Protein AF-A0A0D7AQA3-F1 (afdb_monomer)

Structure (mmCIF, N/CA/C/O backbone):
data_AF-A0A0D7AQA3-F1
#
_entry.id   AF-A0A0D7AQA3-F1
#
loop_
_atom_site.group_PDB
_atom_site.id
_atom_site.type_symbol
_atom_site.label_atom_id
_atom_site.label_alt_id
_atom_site.label_comp_id
_atom_site.label_asym_id
_atom_site.label_entity_id
_atom_site.label_seq_id
_atom_site.pdbx_PDB_ins_code
_atom_site.Cartn_x
_atom_site.Cartn_y
_atom_site.Cartn_z
_atom_site.occupancy
_atom_site.B_iso_or_equiv
_atom_site.auth_seq_id
_atom_site.auth_comp_id
_atom_site.auth_asym_id
_atom_site.auth_atom_id
_atom_site.pdbx_PDB_model_num
ATOM 1 N N . MET A 1 1 ? -24.814 -65.803 7.529 1.00 38.31 1 MET A N 1
ATOM 2 C CA . MET A 1 1 ? -23.638 -65.058 8.012 1.00 38.31 1 MET A CA 1
ATOM 3 C C . MET A 1 1 ? -23.546 -63.735 7.272 1.00 38.31 1 MET A C 1
ATOM 5 O O . MET A 1 1 ? -23.120 -63.733 6.125 1.00 38.31 1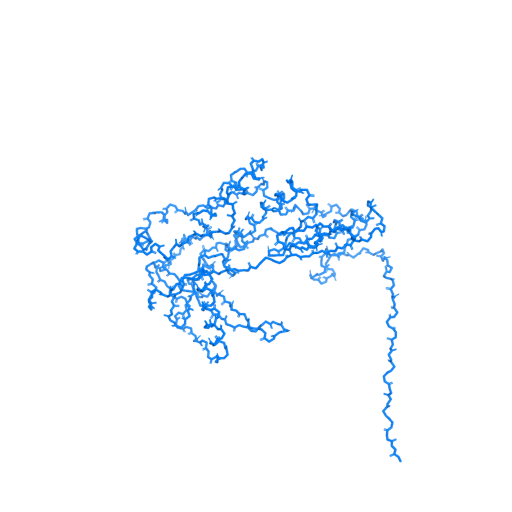 MET A O 1
ATOM 9 N N . PRO A 1 2 ? -23.991 -62.636 7.888 1.00 30.69 2 PRO A N 1
ATOM 10 C CA . PRO A 1 2 ? -23.614 -61.289 7.492 1.00 30.69 2 PRO A CA 1
ATOM 11 C C . PRO A 1 2 ? -22.639 -60.702 8.521 1.00 30.69 2 PRO A C 1
ATOM 13 O O . PRO A 1 2 ? -22.860 -60.784 9.727 1.00 30.69 2 PRO A O 1
ATOM 16 N N . ILE A 1 3 ? -21.541 -60.144 8.023 1.00 30.72 3 ILE A N 1
ATOM 17 C CA . ILE A 1 3 ? -20.510 -59.465 8.807 1.00 30.72 3 ILE A CA 1
ATOM 18 C C . ILE A 1 3 ? -21.077 -58.112 9.248 1.00 30.72 3 ILE A C 1
ATOM 20 O O . ILE A 1 3 ? -21.386 -57.254 8.424 1.00 30.72 3 ILE A O 1
ATOM 24 N N . SER A 1 4 ? -21.253 -57.956 10.555 1.00 29.97 4 SER A N 1
ATOM 25 C CA . SER A 1 4 ? -21.657 -56.727 11.229 1.00 29.97 4 SER A CA 1
ATOM 26 C C . SER A 1 4 ? -20.487 -55.744 11.302 1.00 29.97 4 SER A C 1
ATOM 28 O O . SER A 1 4 ? -19.452 -56.048 11.892 1.00 29.97 4 SER A O 1
ATOM 30 N N . VAL A 1 5 ? -20.675 -54.560 10.723 1.00 34.16 5 VAL A N 1
ATOM 31 C CA . VAL A 1 5 ? -19.820 -53.382 10.919 1.00 34.16 5 VAL A CA 1
ATOM 32 C C . VAL A 1 5 ? -20.178 -52.759 12.278 1.00 34.16 5 VAL A C 1
ATOM 34 O O . VAL A 1 5 ? -21.360 -52.484 12.496 1.00 34.16 5 VAL A O 1
ATOM 37 N N . PRO A 1 6 ? -19.232 -52.535 13.208 1.00 33.44 6 PRO A N 1
ATOM 38 C CA . PRO A 1 6 ? -19.527 -51.811 14.439 1.00 33.44 6 PRO A CA 1
ATOM 39 C C . PRO A 1 6 ? -19.738 -50.324 14.143 1.00 33.44 6 PRO A C 1
ATOM 41 O O . PRO A 1 6 ? -18.907 -49.686 13.497 1.00 33.44 6 PRO A O 1
ATOM 44 N N . GLY A 1 7 ? -20.862 -49.786 14.618 1.00 28.11 7 GLY A N 1
ATOM 45 C CA . GLY A 1 7 ? -21.174 -48.364 14.563 1.00 28.11 7 GLY A CA 1
ATOM 46 C C . GLY A 1 7 ? -20.173 -47.544 15.373 1.00 28.11 7 GLY A C 1
ATOM 47 O O . GLY A 1 7 ? -19.863 -47.878 16.516 1.00 28.11 7 GLY A O 1
ATOM 48 N N . ALA A 1 8 ? -19.678 -46.467 14.768 1.00 29.47 8 ALA A N 1
ATOM 49 C CA . ALA A 1 8 ? -18.921 -45.444 15.466 1.00 29.47 8 ALA A CA 1
ATOM 50 C C . ALA A 1 8 ? -19.866 -44.714 16.429 1.00 29.47 8 ALA A C 1
ATOM 52 O O . ALA A 1 8 ? -20.815 -44.047 16.014 1.00 29.47 8 ALA A O 1
ATOM 53 N N . VAL A 1 9 ? -19.619 -44.900 17.721 1.00 30.58 9 VAL A N 1
ATOM 54 C CA . VAL A 1 9 ? -20.238 -44.132 18.797 1.00 30.58 9 VAL A CA 1
ATOM 55 C C . VAL A 1 9 ? -19.716 -42.701 18.684 1.00 30.58 9 VAL A C 1
ATOM 57 O O . VAL A 1 9 ? -18.510 -42.469 18.684 1.00 30.58 9 VAL A O 1
ATOM 60 N N . CYS A 1 10 ? -20.635 -41.752 18.525 1.00 29.08 10 CYS A N 1
ATOM 61 C CA . CYS A 1 10 ? -20.350 -40.327 18.580 1.00 29.08 10 CYS A CA 1
ATOM 62 C C . CYS A 1 10 ? -20.083 -39.976 20.049 1.00 29.08 10 CYS A C 1
ATOM 64 O O . CYS A 1 10 ? -21.022 -39.910 20.838 1.00 29.08 10 CYS A O 1
ATOM 66 N N . GLU A 1 11 ? -18.814 -39.834 20.432 1.00 32.59 11 GLU A N 1
ATOM 67 C CA . GLU A 1 11 ? -18.453 -39.326 21.756 1.00 32.59 11 GLU A CA 1
ATOM 68 C C . GLU A 1 11 ? -18.781 -37.830 21.831 1.00 32.59 11 GLU A C 1
ATOM 70 O O . GLU A 1 11 ? -18.281 -37.012 21.056 1.00 32.59 11 GLU A O 1
ATOM 75 N N . ASP A 1 12 ? -19.680 -37.508 22.761 1.00 28.12 12 ASP A N 1
ATOM 76 C CA . ASP A 1 12 ? -20.007 -36.166 23.222 1.00 28.12 12 ASP A CA 1
ATOM 77 C C . ASP A 1 12 ? -18.722 -35.386 23.534 1.00 28.12 12 ASP A C 1
ATOM 79 O O . ASP A 1 12 ? -18.010 -35.688 24.493 1.00 28.12 12 ASP A O 1
ATOM 83 N N . MET A 1 13 ? -18.449 -34.329 22.763 1.00 30.02 13 MET A N 1
ATOM 84 C CA . MET A 1 13 ? -17.496 -33.299 23.171 1.00 30.02 13 MET A CA 1
ATOM 85 C C . MET A 1 13 ? -18.100 -32.514 24.336 1.00 30.02 13 MET A C 1
ATOM 87 O O . MET A 1 13 ? -18.742 -31.474 24.163 1.00 30.02 13 MET A O 1
ATOM 91 N N . SER A 1 14 ? -17.909 -33.033 25.545 1.00 33.09 14 SER A N 1
ATOM 92 C CA . SER A 1 14 ? -18.190 -32.321 26.780 1.00 33.09 14 SER A CA 1
ATOM 93 C C . SER A 1 14 ? -17.412 -31.006 26.805 1.00 33.09 14 SER A C 1
ATOM 95 O O . SER A 1 14 ? -16.192 -30.983 26.647 1.00 33.09 14 SER A O 1
ATOM 97 N N . ARG A 1 15 ? -18.138 -29.905 27.021 1.00 36.91 15 ARG A N 1
ATOM 98 C CA . ARG A 1 15 ? -17.601 -28.577 27.330 1.00 36.91 15 ARG A CA 1
ATOM 99 C C . ARG A 1 15 ? -16.749 -28.649 28.598 1.00 36.91 15 ARG A C 1
ATOM 101 O O . ARG A 1 15 ? -17.257 -28.438 29.697 1.00 36.91 15 ARG A O 1
ATOM 108 N N . GLU A 1 16 ? -15.457 -28.912 28.456 1.00 28.80 16 GLU A N 1
ATOM 109 C CA . GLU A 1 16 ? -14.503 -28.630 29.519 1.00 28.80 16 GLU A CA 1
ATOM 110 C C . GLU A 1 16 ? -14.283 -27.119 29.580 1.00 28.80 16 GLU A C 1
ATOM 112 O O . GLU A 1 16 ? -13.613 -26.501 28.755 1.00 28.80 16 GLU A O 1
ATOM 117 N N . SER A 1 17 ? -14.914 -26.500 30.573 1.00 28.72 17 SER A N 1
ATOM 118 C CA . SER A 1 17 ? -14.573 -25.163 31.037 1.00 28.72 17 SER A CA 1
ATOM 119 C C . SER A 1 17 ? -13.095 -25.141 31.431 1.00 28.72 17 SER A C 1
ATOM 121 O O . SER A 1 17 ? -12.717 -25.739 32.441 1.00 28.72 17 SER A O 1
ATOM 123 N N . VAL A 1 18 ? -12.274 -24.460 30.628 1.00 32.88 18 VAL A N 1
ATOM 124 C CA . VAL A 1 18 ? -10.850 -24.230 30.894 1.00 32.88 18 VAL A CA 1
ATOM 125 C C . VAL A 1 18 ? -10.721 -23.538 32.250 1.00 32.88 18 VAL A C 1
ATOM 127 O O . VAL A 1 18 ? -11.042 -22.359 32.401 1.00 32.88 18 VAL A O 1
ATOM 130 N N . LYS A 1 19 ? -10.279 -24.284 33.266 1.00 32.12 19 LYS A N 1
ATOM 131 C CA . LYS A 1 19 ? -9.906 -23.712 34.560 1.00 32.12 19 LYS A CA 1
ATOM 132 C C . LYS A 1 19 ? -8.630 -22.893 34.365 1.00 32.12 19 LYS A C 1
ATOM 134 O O . LYS A 1 19 ? -7.645 -23.399 33.827 1.00 32.12 19 LYS A O 1
ATOM 139 N N . ARG A 1 20 ? -8.647 -21.633 34.817 1.00 31.86 20 ARG A N 1
ATOM 140 C CA . ARG A 1 20 ? -7.440 -20.803 34.942 1.00 31.86 20 ARG A CA 1
ATOM 141 C C . ARG A 1 20 ? -6.423 -21.577 35.776 1.00 31.86 20 ARG A C 1
ATOM 143 O O . ARG A 1 20 ? -6.661 -21.852 36.947 1.00 31.86 20 ARG A O 1
ATOM 150 N N . THR A 1 21 ? -5.331 -21.977 35.138 1.00 36.88 21 THR A N 1
ATOM 151 C CA . THR A 1 21 ? -4.226 -22.651 35.810 1.00 36.88 21 THR A CA 1
ATOM 152 C C . THR A 1 21 ? -3.237 -21.565 36.210 1.00 36.88 21 THR A C 1
ATOM 154 O O . THR A 1 21 ? -2.639 -20.927 35.345 1.00 36.88 21 THR A O 1
ATOM 157 N N . GLU A 1 22 ? -3.107 -21.316 37.511 1.00 36.81 22 GLU A N 1
ATOM 158 C CA . GLU A 1 22 ? -2.076 -20.449 38.088 1.00 36.81 22 GLU A CA 1
ATOM 159 C C . GLU A 1 22 ? -0.713 -21.151 37.971 1.00 36.81 22 GLU A C 1
ATOM 161 O O . GLU A 1 22 ? -0.228 -21.781 38.905 1.00 36.81 22 GLU A O 1
ATOM 166 N N . GLY A 1 23 ? -0.121 -21.118 36.778 1.00 41.41 23 GLY A N 1
ATOM 167 C CA . GLY A 1 23 ? 1.222 -21.626 36.512 1.00 41.41 23 GLY A CA 1
ATOM 168 C C . GLY A 1 23 ? 2.079 -20.540 35.876 1.00 41.41 23 GLY A C 1
ATOM 169 O O . GLY A 1 23 ? 1.735 -20.022 34.813 1.00 41.41 23 GLY A O 1
ATOM 170 N N . GLN A 1 24 ? 3.202 -20.199 36.513 1.00 41.84 24 GLN A N 1
ATOM 171 C CA . GLN A 1 24 ? 4.266 -19.401 35.901 1.00 41.84 24 GLN A CA 1
ATOM 172 C C . GLN A 1 24 ? 4.927 -20.222 34.786 1.00 41.84 24 GLN A C 1
ATOM 174 O O . GLN A 1 24 ? 5.865 -20.970 35.031 1.00 41.84 24 GLN A O 1
ATOM 179 N N . TYR A 1 25 ? 4.423 -20.100 33.560 1.00 45.31 25 TYR A N 1
ATOM 180 C CA . TYR A 1 25 ? 5.122 -20.596 32.377 1.00 45.31 25 TYR A CA 1
ATOM 181 C C . TYR A 1 25 ? 6.053 -19.503 31.855 1.00 45.31 25 TYR A C 1
ATOM 183 O O . TYR A 1 25 ? 5.579 -18.433 31.464 1.00 45.31 25 TYR A O 1
ATOM 191 N N . THR A 1 26 ? 7.356 -19.773 31.819 1.00 48.22 26 THR A N 1
ATOM 192 C CA . THR A 1 26 ? 8.344 -18.904 31.168 1.00 48.22 26 THR A CA 1
ATOM 193 C C . THR A 1 26 ? 8.112 -18.916 29.649 1.00 48.22 26 THR A C 1
ATOM 195 O O . THR A 1 26 ? 7.640 -19.907 29.085 1.00 48.22 26 THR A O 1
ATOM 198 N N . SER A 1 27 ? 8.356 -17.795 28.957 1.00 51.09 27 SER A N 1
ATOM 199 C CA . SER A 1 27 ? 8.032 -17.688 27.521 1.00 51.09 27 SER A CA 1
ATOM 200 C C . SER A 1 27 ? 8.843 -18.657 26.649 1.00 51.09 27 SER A C 1
ATOM 202 O O . SER A 1 27 ? 8.360 -19.063 25.595 1.00 51.09 27 SER A O 1
ATOM 204 N N . GLU A 1 28 ? 10.021 -19.081 27.114 1.00 52.44 28 GLU A N 1
ATOM 205 C CA . GLU A 1 28 ? 10.971 -19.935 26.388 1.00 52.44 28 GLU A CA 1
ATOM 206 C C . GLU A 1 28 ? 10.506 -21.391 26.209 1.00 52.44 28 GLU A C 1
ATOM 208 O O . GLU A 1 28 ? 10.964 -22.069 25.293 1.00 52.44 28 GLU A O 1
ATOM 213 N N . GLU A 1 29 ? 9.558 -21.870 27.018 1.00 55.69 29 GLU A N 1
ATOM 214 C CA . GLU A 1 29 ? 9.036 -23.245 26.927 1.00 55.69 29 GLU A CA 1
ATOM 215 C C . GLU A 1 29 ? 7.876 -23.391 25.928 1.00 55.69 29 GLU A C 1
ATOM 217 O O . GLU A 1 29 ? 7.422 -24.499 25.632 1.00 55.69 29 GLU A O 1
ATOM 222 N N . LYS A 1 30 ? 7.368 -22.277 25.390 1.00 59.66 30 LYS A N 1
ATOM 223 C CA . LYS A 1 30 ? 6.227 -22.271 24.465 1.00 59.66 30 LYS A CA 1
ATOM 224 C C . LYS A 1 30 ? 6.708 -22.326 23.010 1.00 59.66 30 LYS A C 1
ATOM 226 O O . LYS A 1 30 ? 7.800 -21.855 22.703 1.00 59.66 30 LYS A O 1
ATOM 231 N N . PRO A 1 31 ? 5.909 -22.852 22.068 1.00 58.19 31 PRO A N 1
ATOM 232 C CA . PRO A 1 31 ? 6.225 -22.712 20.651 1.00 58.19 31 PRO A CA 1
ATOM 233 C C . PRO A 1 31 ? 6.125 -21.237 20.229 1.00 58.19 31 PRO A C 1
ATOM 235 O O . PRO A 1 31 ? 5.237 -20.528 20.702 1.00 58.19 31 PRO A O 1
ATOM 238 N N . CYS A 1 32 ? 6.994 -20.778 19.316 1.00 57.12 32 CYS A N 1
ATOM 239 C CA . CYS A 1 32 ? 7.110 -19.356 18.944 1.00 57.12 32 CYS A CA 1
ATOM 240 C C . CYS A 1 32 ? 5.779 -18.695 18.547 1.00 57.12 32 CYS A C 1
ATOM 242 O O . CYS A 1 32 ? 5.572 -17.518 18.819 1.00 57.12 32 CYS A O 1
ATOM 244 N N . TYR A 1 33 ? 4.852 -19.443 17.938 1.00 59.41 33 TYR A N 1
ATOM 245 C CA . TYR A 1 33 ? 3.537 -18.919 17.548 1.00 59.41 33 TYR A CA 1
ATOM 246 C C . TYR A 1 33 ? 2.604 -18.623 18.737 1.00 59.41 33 TYR A C 1
ATOM 248 O O . TYR A 1 33 ? 1.595 -17.952 18.558 1.00 59.41 33 TYR A O 1
ATOM 256 N N . ALA A 1 34 ? 2.909 -19.140 19.931 1.00 59.28 34 ALA A N 1
ATOM 257 C CA . ALA A 1 34 ? 2.137 -18.964 21.164 1.00 59.28 34 ALA A CA 1
ATOM 258 C C . ALA A 1 34 ? 2.843 -18.056 22.186 1.00 59.28 34 ALA A C 1
ATOM 260 O O . ALA A 1 34 ? 2.334 -17.839 23.292 1.00 59.28 34 ALA A O 1
ATOM 261 N N . HIS A 1 35 ? 4.027 -17.537 21.846 1.00 65.00 35 HIS A N 1
ATOM 262 C CA . HIS A 1 35 ? 4.764 -16.617 22.707 1.00 65.00 35 HIS A CA 1
ATOM 263 C C . HIS A 1 35 ? 3.931 -15.364 22.967 1.00 65.00 35 HIS A C 1
ATOM 265 O O . HIS A 1 35 ? 3.400 -14.751 22.043 1.00 65.00 35 HIS A O 1
ATOM 271 N N . HIS A 1 36 ? 3.821 -14.989 24.244 1.00 64.75 36 HIS A N 1
ATOM 272 C CA . HIS A 1 36 ? 3.133 -13.775 24.694 1.00 64.75 36 HIS A CA 1
ATOM 273 C C . HIS A 1 36 ? 1.644 -13.667 24.279 1.00 64.75 36 HIS A C 1
ATOM 275 O O . HIS A 1 36 ? 1.086 -12.579 24.305 1.00 64.75 36 HIS A O 1
ATOM 281 N N . LEU A 1 37 ? 0.984 -14.778 23.920 1.00 67.44 37 LEU A N 1
ATOM 282 C CA . LEU A 1 37 ? -0.475 -14.859 23.701 1.00 67.44 37 LEU A CA 1
ATOM 283 C C . LEU A 1 37 ? -1.216 -15.465 24.907 1.00 67.44 37 LEU A C 1
ATOM 285 O O . LEU A 1 37 ? -2.342 -15.944 24.797 1.00 67.44 37 LEU A O 1
ATOM 289 N N . VAL A 1 38 ? -0.554 -15.496 26.065 1.00 66.19 38 VAL A N 1
ATOM 290 C CA . VAL A 1 38 ? -1.146 -15.888 27.345 1.00 66.19 38 VAL A CA 1
ATOM 291 C C . VAL A 1 38 ? -1.046 -14.683 28.258 1.00 66.19 38 VAL A C 1
ATOM 293 O O . VAL A 1 38 ? 0.033 -14.371 28.752 1.00 66.19 38 VAL A O 1
ATOM 296 N N . TRP A 1 39 ? -2.171 -14.008 28.455 1.00 69.75 39 TRP A N 1
ATOM 297 C CA . TRP A 1 39 ? -2.271 -12.869 29.354 1.00 69.75 39 TRP A CA 1
ATOM 298 C C . TRP A 1 39 ? -2.448 -13.378 30.785 1.00 69.75 39 TRP A C 1
ATOM 300 O O . TRP A 1 39 ? -3.445 -14.027 31.109 1.00 69.75 39 TRP A O 1
ATOM 310 N N . SER A 1 40 ? -1.458 -13.129 31.636 1.00 60.16 40 SER A N 1
ATOM 311 C CA . SER A 1 40 ? -1.543 -13.395 33.070 1.00 60.16 40 SER A CA 1
ATOM 312 C C . SER A 1 40 ? -2.219 -12.232 33.795 1.00 60.16 40 SER A C 1
ATOM 314 O O . SER A 1 40 ? -2.094 -11.080 33.392 1.00 60.16 40 SER A O 1
ATOM 316 N N . ASP A 1 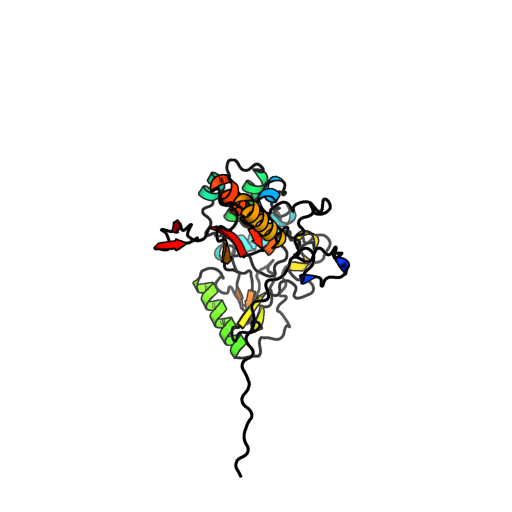41 ? -2.902 -12.518 34.906 1.00 53.22 41 ASP A N 1
ATOM 317 C CA . ASP A 1 41 ? -3.485 -11.469 35.756 1.00 53.22 41 ASP A CA 1
ATOM 318 C C . ASP A 1 41 ? -2.419 -10.634 36.490 1.00 53.22 41 ASP A C 1
ATOM 320 O O . ASP A 1 41 ? -2.712 -9.529 36.945 1.00 53.22 41 ASP A O 1
ATOM 324 N N . GLY A 1 42 ? -1.186 -11.142 36.590 1.00 49.00 42 GLY A N 1
ATOM 325 C CA . GLY A 1 42 ? -0.042 -10.384 37.083 1.00 49.00 42 GLY A CA 1
ATOM 326 C C . GLY A 1 42 ? 0.382 -9.329 36.067 1.00 49.00 42 GLY A C 1
ATOM 327 O O . GLY A 1 42 ? 0.541 -9.641 34.888 1.00 49.00 42 GLY A O 1
ATOM 328 N N . ILE A 1 43 ? 0.578 -8.094 36.538 1.00 45.47 43 ILE A N 1
ATOM 329 C CA . ILE A 1 43 ? 1.256 -7.045 35.776 1.00 45.47 43 ILE A CA 1
ATOM 330 C C . ILE A 1 43 ? 2.683 -7.540 35.553 1.00 45.47 43 ILE A C 1
ATOM 332 O O . ILE A 1 43 ? 3.534 -7.436 36.438 1.00 45.47 43 ILE A O 1
ATOM 336 N N . ASP A 1 44 ? 2.942 -8.129 34.393 1.00 45.56 44 ASP A N 1
ATOM 337 C CA . ASP A 1 44 ? 4.309 -8.376 33.980 1.00 45.56 44 ASP A CA 1
ATOM 338 C C . ASP A 1 44 ? 4.901 -7.023 33.580 1.00 45.56 44 ASP A C 1
ATOM 340 O O . ASP A 1 44 ? 4.754 -6.560 32.452 1.00 45.56 44 ASP A O 1
ATOM 344 N N . HIS A 1 45 ? 5.531 -6.346 34.543 1.00 42.62 45 HIS A N 1
ATOM 345 C CA . HIS A 1 45 ? 6.218 -5.069 34.333 1.00 42.62 45 HIS A CA 1
ATOM 346 C C . HIS A 1 45 ? 7.348 -5.157 33.287 1.00 42.62 45 HIS A C 1
ATOM 348 O O . HIS A 1 45 ? 7.925 -4.128 32.938 1.00 42.62 45 HIS A O 1
ATOM 354 N N . SER A 1 46 ? 7.680 -6.359 32.792 1.00 44.84 46 SER A N 1
ATOM 355 C CA . SER A 1 46 ? 8.614 -6.552 31.681 1.00 44.84 46 SER A CA 1
ATOM 356 C C . SER A 1 46 ? 7.978 -6.354 30.297 1.00 44.84 46 SER A C 1
ATOM 358 O O . SER A 1 46 ? 8.705 -6.108 29.333 1.00 44.84 46 SER A O 1
ATOM 360 N N . ILE A 1 47 ? 6.644 -6.394 30.181 1.00 48.62 47 ILE A N 1
ATOM 361 C CA . ILE A 1 47 ? 5.932 -6.161 28.921 1.00 48.62 47 ILE A CA 1
ATOM 362 C C . ILE A 1 47 ? 5.527 -4.691 28.879 1.00 48.62 47 ILE A C 1
ATOM 364 O O . ILE A 1 47 ? 4.486 -4.277 29.386 1.00 48.62 47 ILE A O 1
ATOM 368 N N . THR A 1 48 ? 6.387 -3.865 28.289 1.00 46.91 48 THR A N 1
ATOM 369 C CA . THR A 1 48 ? 6.007 -2.504 27.907 1.00 46.91 48 THR A CA 1
ATOM 370 C C . THR A 1 48 ? 4.832 -2.621 26.938 1.00 46.91 48 THR A C 1
ATOM 372 O O . THR A 1 48 ? 4.972 -3.301 25.919 1.00 46.91 48 THR A O 1
ATOM 375 N N . SER A 1 49 ? 3.684 -2.007 27.255 1.00 53.91 49 SER A N 1
ATOM 376 C CA . SER A 1 49 ? 2.555 -1.943 26.318 1.00 53.91 49 SER A CA 1
ATOM 377 C C . SER A 1 49 ? 3.092 -1.452 24.977 1.00 53.91 49 SER A C 1
ATOM 379 O O . SER A 1 49 ? 3.742 -0.403 24.898 1.00 53.91 49 SER A O 1
ATOM 381 N N . LYS A 1 50 ? 2.948 -2.281 23.941 1.00 68.38 50 LYS A N 1
ATOM 382 C CA . LYS A 1 50 ? 3.445 -1.941 22.611 1.00 68.38 50 LYS A CA 1
ATOM 383 C C . LYS A 1 50 ? 2.661 -0.731 22.131 1.00 68.38 50 LYS A C 1
ATOM 385 O O . LYS A 1 50 ? 1.458 -0.849 21.920 1.00 68.38 50 LYS A O 1
ATOM 390 N N . VAL A 1 51 ? 3.367 0.384 21.935 1.00 82.38 51 VAL A N 1
ATOM 391 C CA . VAL A 1 51 ? 2.847 1.601 21.294 1.00 82.38 51 VAL A CA 1
ATOM 392 C C . VAL A 1 51 ? 2.019 1.181 20.085 1.00 82.38 51 VAL A C 1
ATOM 394 O O . VAL A 1 51 ? 2.518 0.419 19.253 1.00 82.38 51 VAL A O 1
ATOM 397 N N . SER A 1 52 ? 0.761 1.602 20.004 1.00 88.69 52 SER A N 1
ATOM 398 C CA . SER A 1 52 ? -0.085 1.246 18.864 1.00 88.69 52 SER A CA 1
ATOM 399 C C . SER A 1 52 ? 0.460 1.867 17.581 1.00 88.69 52 SER A C 1
ATOM 401 O O . SER A 1 52 ? 1.219 2.841 17.607 1.00 88.69 52 SER A O 1
ATOM 403 N N . LEU A 1 53 ? 0.069 1.337 16.426 1.00 90.69 53 LEU A N 1
ATOM 404 C CA . LEU A 1 53 ? 0.502 1.911 15.162 1.00 90.69 53 LEU A CA 1
ATOM 405 C C . LEU A 1 53 ? 0.047 3.374 15.007 1.00 90.69 53 LEU A C 1
ATOM 407 O O . LEU A 1 53 ? 0.804 4.204 14.503 1.00 90.69 53 LEU A O 1
ATOM 411 N N . ALA A 1 54 ? -1.158 3.697 15.476 1.00 92.88 54 ALA A N 1
ATOM 412 C CA . ALA A 1 54 ? -1.673 5.061 15.475 1.00 92.88 54 ALA A CA 1
ATOM 413 C C . ALA A 1 54 ? -0.871 5.998 16.385 1.00 92.88 54 ALA A C 1
ATOM 415 O O . ALA A 1 54 ? -0.672 7.154 16.044 1.00 92.88 54 ALA A O 1
ATOM 416 N N . GLU A 1 55 ? -0.380 5.532 17.531 1.00 92.31 55 GLU A N 1
ATOM 417 C CA . GLU A 1 55 ? 0.479 6.350 18.397 1.00 92.31 55 GLU A CA 1
ATOM 418 C C . GLU A 1 55 ? 1.897 6.476 17.836 1.00 92.31 55 GLU A C 1
ATOM 420 O O . GLU A 1 55 ? 2.530 7.522 17.976 1.00 92.31 55 GLU A O 1
ATOM 425 N N . ALA A 1 56 ? 2.396 5.449 17.143 1.00 92.19 56 ALA A N 1
ATOM 426 C CA . ALA A 1 56 ? 3.703 5.493 16.497 1.00 92.19 56 ALA A CA 1
ATOM 427 C C . ALA A 1 56 ? 3.792 6.601 15.426 1.00 92.19 56 ALA A C 1
ATOM 429 O O . ALA A 1 56 ? 4.879 7.135 15.193 1.00 92.19 56 ALA A O 1
ATOM 430 N N . SER A 1 57 ? 2.670 7.013 14.815 1.00 94.88 57 SER A N 1
ATOM 431 C CA . SER A 1 57 ? 2.646 8.126 13.848 1.00 94.88 57 SER A CA 1
ATOM 432 C C . SER A 1 57 ? 3.075 9.467 14.462 1.00 94.88 57 SER A C 1
ATOM 434 O O . SER A 1 57 ? 3.565 10.351 13.755 1.00 94.88 57 SER A O 1
ATOM 436 N N . ILE A 1 58 ? 2.941 9.628 15.781 1.00 96.06 58 ILE A N 1
ATOM 437 C CA . ILE A 1 58 ? 3.271 10.865 16.504 1.00 96.06 58 ILE A CA 1
ATOM 438 C C . ILE A 1 58 ? 4.774 11.163 16.439 1.00 96.06 58 ILE A C 1
ATOM 440 O O . ILE A 1 58 ? 5.166 12.327 16.430 1.00 96.06 58 ILE A O 1
ATOM 444 N N . THR A 1 59 ? 5.620 10.135 16.369 1.00 94.00 59 THR A N 1
ATOM 445 C CA . THR A 1 59 ? 7.085 10.281 16.405 1.00 94.00 59 THR A CA 1
ATOM 446 C C . THR A 1 59 ? 7.787 9.755 15.155 1.00 94.00 59 THR A C 1
ATOM 448 O O . THR A 1 59 ? 8.998 9.933 15.019 1.00 94.00 59 THR A O 1
ATOM 451 N N . MET A 1 60 ? 7.057 9.129 14.226 1.00 92.69 60 MET A N 1
ATOM 452 C CA . MET A 1 60 ? 7.641 8.569 13.009 1.00 92.69 60 MET A CA 1
ATOM 453 C C . MET A 1 60 ? 8.224 9.666 12.095 1.00 92.69 60 MET A C 1
ATOM 455 O O . MET A 1 60 ? 7.566 10.682 11.860 1.00 92.69 60 MET A O 1
ATOM 459 N N . PRO A 1 61 ? 9.441 9.487 11.545 1.00 94.06 61 PRO A N 1
ATOM 460 C CA . PRO A 1 61 ? 9.990 10.430 10.577 1.00 94.06 61 PRO A CA 1
ATOM 461 C C . PRO A 1 61 ? 9.124 10.506 9.308 1.00 94.06 61 PRO A C 1
ATOM 463 O O . PRO A 1 61 ? 8.472 9.517 8.962 1.00 94.06 61 PRO A O 1
ATOM 466 N N . PRO A 1 62 ? 9.139 11.647 8.593 1.00 95.88 62 PRO A N 1
ATOM 467 C CA . PRO A 1 62 ? 8.467 11.766 7.305 1.00 95.88 62 PRO A CA 1
ATOM 468 C C . PRO A 1 62 ? 8.983 10.728 6.303 1.00 95.88 62 PRO A C 1
ATOM 470 O O . PRO A 1 62 ? 10.105 10.223 6.416 1.00 95.88 62 PRO A O 1
ATOM 473 N N . LEU A 1 63 ? 8.149 10.419 5.312 1.00 94.38 63 LEU A N 1
ATOM 474 C CA . LEU A 1 63 ? 8.556 9.595 4.180 1.00 94.38 63 LEU A CA 1
ATOM 475 C C . LEU A 1 63 ? 9.686 10.289 3.404 1.00 94.38 63 LEU A C 1
ATOM 477 O O . LEU A 1 63 ? 9.715 11.520 3.349 1.00 94.38 63 LEU A O 1
ATOM 481 N N . PRO A 1 64 ? 10.643 9.523 2.856 1.00 93.12 64 PRO A N 1
ATOM 482 C CA . PRO A 1 64 ? 11.768 10.091 2.139 1.00 93.12 64 PRO A CA 1
ATOM 483 C C . PRO A 1 64 ? 11.311 10.664 0.801 1.00 93.12 64 PRO A C 1
ATOM 485 O O . PRO A 1 64 ? 10.399 10.140 0.161 1.00 93.12 64 PRO A O 1
ATOM 488 N N . GLU A 1 65 ? 12.043 11.668 0.351 1.00 90.75 65 GLU A N 1
ATOM 489 C CA . GLU A 1 65 ? 12.016 12.111 -1.036 1.00 90.75 65 GLU A CA 1
ATOM 490 C C . GLU A 1 65 ? 13.038 11.319 -1.867 1.00 90.75 65 GLU A C 1
ATOM 492 O O . GLU A 1 65 ? 13.986 10.749 -1.300 1.00 90.75 65 GLU A O 1
ATOM 497 N N . PRO A 1 66 ? 12.885 11.281 -3.203 1.00 88.31 66 PRO A N 1
ATOM 498 C CA . PRO A 1 66 ? 13.961 10.868 -4.092 1.00 88.31 66 PRO A CA 1
ATOM 499 C C . PRO A 1 66 ? 15.250 11.642 -3.773 1.00 88.31 66 PRO A C 1
ATOM 501 O O . PRO A 1 66 ? 15.195 12.839 -3.482 1.00 88.31 66 PRO A O 1
ATOM 504 N N . PRO A 1 67 ? 16.423 10.993 -3.796 1.00 87.62 67 PRO A N 1
ATOM 505 C CA . PRO A 1 67 ? 17.676 11.701 -3.597 1.00 87.62 67 PRO A CA 1
ATOM 506 C C . PRO A 1 67 ? 17.989 12.597 -4.808 1.00 87.62 67 PRO A C 1
ATOM 508 O O . PRO A 1 67 ? 17.513 12.355 -5.918 1.00 87.62 67 PRO A O 1
ATOM 511 N N . GLU A 1 68 ? 18.817 13.625 -4.605 1.00 86.12 68 GLU A N 1
ATOM 512 C CA . GLU A 1 68 ? 19.145 14.639 -5.625 1.00 86.12 68 GLU A CA 1
ATOM 513 C C . GLU A 1 68 ? 19.657 14.023 -6.939 1.00 86.12 68 GLU A C 1
ATOM 515 O O . GLU A 1 68 ? 19.369 14.525 -8.025 1.00 86.12 68 GLU A O 1
ATOM 520 N N . GLU A 1 69 ? 20.377 12.898 -6.865 1.00 84.31 69 GLU A N 1
ATOM 521 C CA . GLU A 1 69 ? 20.892 12.226 -8.060 1.00 84.31 69 GLU A CA 1
ATOM 522 C C . GLU A 1 69 ? 19.774 11.732 -8.992 1.00 84.31 69 GLU A C 1
ATOM 524 O O . GLU A 1 69 ? 19.965 11.700 -10.209 1.00 84.31 69 GLU A O 1
ATOM 529 N N . GLU A 1 70 ? 18.606 11.382 -8.447 1.00 84.88 70 GLU A N 1
ATOM 530 C CA . GLU A 1 70 ? 17.447 10.951 -9.235 1.00 84.88 70 GLU A CA 1
ATOM 531 C C . GLU A 1 70 ? 16.733 12.139 -9.886 1.00 84.88 70 GLU A C 1
ATOM 533 O O . GLU A 1 70 ? 16.268 12.022 -11.020 1.00 84.88 70 GLU A O 1
ATOM 538 N N . TYR A 1 71 ? 16.718 13.307 -9.235 1.00 82.56 71 TYR A N 1
ATOM 539 C CA . TYR A 1 71 ? 16.196 14.543 -9.829 1.00 82.56 71 TYR A CA 1
ATOM 540 C C . TYR A 1 71 ? 17.058 15.054 -10.987 1.00 82.56 71 TYR A C 1
ATOM 542 O O . TYR A 1 71 ? 16.542 15.664 -11.919 1.00 82.56 71 TYR A O 1
ATOM 550 N N . MET A 1 72 ? 18.362 14.775 -10.959 1.00 84.31 72 MET A N 1
ATOM 551 C CA . MET A 1 72 ? 19.314 15.199 -11.994 1.00 84.31 72 MET A CA 1
ATOM 552 C C . MET A 1 72 ? 19.505 14.157 -13.108 1.00 84.31 72 MET A C 1
ATOM 554 O O . MET A 1 72 ? 20.310 14.348 -14.024 1.00 84.31 72 MET A O 1
ATOM 558 N N . ASN A 1 73 ? 18.770 13.047 -13.054 1.00 83.19 73 ASN A N 1
ATOM 559 C CA . ASN A 1 73 ? 18.875 11.955 -14.008 1.00 83.19 73 ASN A CA 1
ATOM 560 C C . ASN A 1 73 ? 18.109 12.273 -15.302 1.00 83.19 73 ASN A C 1
ATOM 562 O O . ASN A 1 73 ? 16.937 11.924 -15.458 1.00 83.19 73 ASN A O 1
ATOM 566 N N . LEU A 1 74 ? 18.802 12.919 -16.245 1.00 86.25 74 LEU A N 1
ATOM 567 C CA . LEU A 1 74 ? 18.235 13.346 -17.530 1.00 86.25 74 LEU A CA 1
ATOM 568 C C . LEU A 1 74 ? 17.548 12.206 -18.289 1.00 86.25 74 LEU A C 1
ATOM 570 O O . LEU A 1 74 ? 16.459 12.407 -18.806 1.00 86.25 74 LEU A O 1
ATOM 574 N N . THR A 1 75 ? 18.108 10.992 -18.288 1.00 84.31 75 THR A N 1
ATOM 575 C CA . THR A 1 75 ? 17.486 9.867 -19.000 1.00 84.31 75 THR A CA 1
ATOM 576 C C . THR A 1 75 ? 16.129 9.469 -18.409 1.00 84.31 75 THR A C 1
ATOM 578 O O . THR A 1 75 ? 15.195 9.135 -19.145 1.00 84.31 75 THR A O 1
ATOM 581 N N . THR A 1 76 ? 15.998 9.504 -17.077 1.00 83.94 76 THR A N 1
ATOM 582 C CA . THR A 1 76 ? 14.709 9.269 -16.409 1.00 83.94 76 THR A CA 1
ATOM 583 C C . THR A 1 76 ? 13.718 10.372 -16.772 1.00 83.94 76 THR A C 1
ATOM 585 O O . THR A 1 76 ? 12.584 10.073 -17.146 1.00 83.94 76 THR A O 1
ATOM 588 N N . LEU A 1 77 ? 14.149 11.636 -16.708 1.00 85.88 77 LEU A N 1
ATOM 589 C CA . LEU A 1 77 ? 13.306 12.789 -17.025 1.00 85.88 77 LEU A CA 1
ATOM 590 C C . LEU A 1 77 ? 12.822 12.769 -18.480 1.00 85.88 77 LEU A C 1
ATOM 592 O O . LEU A 1 77 ? 11.627 12.942 -18.712 1.00 85.88 77 LEU A O 1
ATOM 596 N N . ASP A 1 78 ? 13.707 12.473 -19.433 1.00 88.56 78 ASP A N 1
ATOM 597 C CA . ASP A 1 78 ? 13.375 12.335 -20.855 1.00 88.56 78 ASP A CA 1
ATOM 598 C C . ASP A 1 78 ? 12.330 11.230 -21.060 1.00 88.56 78 ASP A C 1
ATOM 600 O O . ASP A 1 78 ? 11.321 11.427 -21.734 1.00 88.56 78 ASP A O 1
ATOM 604 N N . THR A 1 79 ? 12.504 10.082 -20.396 1.00 86.88 79 THR A N 1
ATOM 605 C CA . THR A 1 79 ? 11.551 8.965 -20.484 1.00 86.88 79 THR A CA 1
ATOM 606 C C . THR A 1 79 ? 10.175 9.344 -19.924 1.00 86.88 79 THR A C 1
ATOM 608 O O . THR A 1 79 ? 9.148 9.005 -20.524 1.00 86.88 79 THR A O 1
ATOM 611 N N . ILE A 1 80 ? 10.131 10.062 -18.796 1.00 86.50 80 ILE A N 1
ATOM 612 C CA . ILE A 1 80 ? 8.886 10.554 -18.189 1.00 86.50 80 ILE A CA 1
ATOM 613 C C . ILE A 1 80 ? 8.207 11.578 -19.104 1.00 86.50 80 ILE A C 1
ATOM 615 O O . ILE A 1 80 ? 6.999 11.484 -19.336 1.00 86.50 80 ILE A O 1
ATOM 619 N N . GLN A 1 81 ? 8.975 12.516 -19.660 1.00 88.62 81 GLN A N 1
ATOM 620 C CA . GLN A 1 81 ? 8.480 13.557 -20.556 1.00 88.62 81 GLN A CA 1
ATOM 621 C C . GLN A 1 81 ? 7.949 12.983 -21.877 1.00 88.62 81 GLN A C 1
ATOM 623 O O . GLN A 1 81 ? 6.911 13.431 -22.368 1.00 88.62 81 GLN A O 1
ATOM 628 N N . ASP A 1 82 ? 8.616 11.972 -22.431 1.00 90.88 82 ASP A N 1
ATOM 629 C CA . ASP A 1 82 ? 8.224 11.328 -23.685 1.00 90.88 82 ASP A CA 1
ATOM 630 C C . ASP A 1 82 ? 7.017 10.397 -23.517 1.00 90.88 82 ASP A C 1
ATOM 632 O O . ASP A 1 82 ? 6.244 10.170 -24.460 1.00 90.88 82 ASP A O 1
ATOM 636 N N . LYS A 1 83 ? 6.844 9.816 -22.323 1.00 88.12 83 LYS A N 1
ATOM 637 C CA . LYS A 1 83 ? 5.802 8.822 -22.028 1.00 88.12 83 LYS A CA 1
ATOM 638 C C . LYS A 1 83 ? 5.007 9.148 -20.754 1.00 88.12 83 LYS A C 1
ATOM 640 O O . LYS A 1 83 ? 4.806 8.258 -19.930 1.00 88.12 83 LYS A O 1
ATOM 645 N N . PRO A 1 84 ? 4.412 10.348 -20.618 1.00 87.12 84 PRO A N 1
ATOM 646 C CA . PRO A 1 84 ? 3.738 10.761 -19.382 1.00 87.12 84 PRO A CA 1
ATOM 647 C C . PRO A 1 84 ? 2.539 9.867 -19.039 1.00 87.12 84 PRO A C 1
ATOM 649 O O . PRO A 1 84 ? 2.243 9.615 -17.878 1.00 87.12 84 PRO A O 1
ATOM 652 N N . HIS A 1 85 ? 1.881 9.302 -20.057 1.00 87.31 85 HIS A N 1
ATOM 653 C CA . HIS A 1 85 ? 0.778 8.354 -19.890 1.00 87.31 85 HIS A CA 1
ATOM 654 C C . HIS A 1 85 ? 1.175 7.038 -19.195 1.00 87.31 85 HIS A C 1
ATOM 656 O O . HIS A 1 85 ? 0.287 6.290 -18.787 1.00 87.31 85 HIS A O 1
ATOM 662 N N . LEU A 1 86 ? 2.472 6.731 -19.093 1.00 86.44 86 LEU A N 1
ATOM 663 C CA . LEU A 1 86 ? 2.990 5.565 -18.381 1.00 86.44 86 LEU A CA 1
ATOM 664 C C . LEU A 1 86 ? 3.258 5.852 -16.897 1.00 86.44 86 LEU A C 1
ATOM 666 O O . LEU A 1 86 ? 3.181 4.925 -16.096 1.00 86.44 86 LEU A O 1
ATOM 670 N N . PHE A 1 87 ? 3.493 7.107 -16.514 1.00 85.88 87 PHE A N 1
ATOM 671 C CA . PHE A 1 87 ? 3.859 7.518 -15.152 1.00 85.88 87 PHE A CA 1
ATOM 672 C C . PHE A 1 87 ? 2.702 8.246 -14.470 1.00 85.88 87 PHE A C 1
ATOM 674 O O . PHE A 1 87 ? 2.803 9.402 -14.066 1.00 85.88 87 PHE A O 1
ATOM 681 N N . ARG A 1 88 ? 1.555 7.570 -14.392 1.00 84.25 88 ARG A N 1
ATOM 682 C CA . ARG A 1 88 ? 0.363 8.123 -13.755 1.00 84.25 88 ARG A CA 1
ATOM 683 C C . ARG A 1 88 ? 0.408 7.872 -12.252 1.00 84.25 88 ARG A C 1
ATOM 685 O O . ARG A 1 88 ? 0.539 6.730 -11.826 1.00 84.25 88 ARG A O 1
ATOM 692 N N . VAL A 1 89 ? 0.192 8.930 -11.476 1.00 84.38 89 VAL A N 1
ATOM 693 C CA . VAL A 1 89 ? -0.104 8.844 -10.045 1.00 84.38 89 VAL A CA 1
ATOM 694 C C . VAL A 1 89 ? -1.578 9.157 -9.852 1.00 84.38 89 VAL A C 1
ATOM 696 O O . VAL A 1 89 ? -2.074 10.199 -10.280 1.00 84.38 89 VAL A O 1
ATOM 699 N N . ASP A 1 90 ? -2.314 8.222 -9.263 1.00 82.69 90 ASP A N 1
ATOM 700 C CA . ASP A 1 90 ? -3.699 8.439 -8.884 1.00 82.69 90 ASP A CA 1
ATOM 701 C C . ASP A 1 90 ? -4.030 7.726 -7.573 1.00 82.69 90 ASP A C 1
ATOM 703 O O . ASP A 1 90 ? -3.486 6.673 -7.236 1.00 82.69 90 ASP A O 1
ATOM 707 N N . THR A 1 91 ? -4.967 8.294 -6.822 1.00 84.56 91 THR A N 1
ATOM 708 C CA . THR A 1 91 ? -5.401 7.749 -5.538 1.00 84.56 91 THR A CA 1
ATOM 709 C C . THR A 1 91 ? -6.909 7.873 -5.386 1.00 84.56 91 THR A C 1
ATOM 711 O O . THR A 1 91 ? -7.521 8.829 -5.857 1.00 84.56 91 THR A O 1
ATOM 714 N N . ALA A 1 92 ? -7.517 6.884 -4.730 1.00 85.19 92 ALA A N 1
ATOM 715 C CA . ALA A 1 92 ? -8.920 6.946 -4.322 1.00 85.19 92 ALA A CA 1
ATOM 716 C C . ALA A 1 92 ? -9.111 7.766 -3.031 1.00 85.19 92 ALA A C 1
ATOM 718 O O . ALA A 1 92 ? -10.240 8.063 -2.644 1.00 85.19 92 ALA A O 1
ATOM 719 N N . VAL A 1 93 ? -8.017 8.116 -2.347 1.00 88.94 93 VAL A N 1
ATOM 720 C CA . VAL A 1 93 ? -8.054 8.905 -1.116 1.00 88.94 93 VAL A CA 1
ATOM 721 C C . VAL A 1 93 ? -8.413 10.346 -1.457 1.00 88.94 93 VAL A C 1
ATOM 723 O O . VAL A 1 93 ? -7.750 10.989 -2.268 1.00 88.94 93 VAL A O 1
ATOM 726 N N . ASN A 1 94 ? -9.437 10.889 -0.798 1.00 93.00 94 ASN A N 1
ATOM 727 C CA . ASN A 1 94 ? -9.694 12.324 -0.841 1.00 93.00 94 ASN A CA 1
ATOM 728 C C . ASN A 1 94 ? -8.627 13.045 -0.006 1.00 93.00 94 ASN A C 1
ATOM 730 O O . ASN A 1 94 ? -8.760 13.157 1.211 1.00 93.00 94 ASN A O 1
ATOM 734 N N . ILE A 1 95 ? -7.569 13.508 -0.674 1.00 94.94 95 ILE A N 1
ATOM 735 C CA . ILE A 1 95 ? -6.377 14.078 -0.032 1.00 94.94 95 ILE A CA 1
ATOM 736 C C . ILE A 1 95 ? -6.721 15.343 0.760 1.00 94.94 95 ILE A C 1
ATOM 738 O O . ILE A 1 95 ? -6.283 15.487 1.895 1.00 94.94 95 ILE A O 1
ATOM 742 N N . ASN A 1 96 ? -7.585 16.208 0.222 1.00 96.62 96 ASN A N 1
ATOM 743 C CA . ASN A 1 96 ? -8.000 17.430 0.914 1.00 96.62 96 ASN A CA 1
ATOM 744 C C . ASN A 1 96 ? -8.727 17.103 2.226 1.00 96.62 96 ASN A C 1
ATOM 746 O O . ASN A 1 96 ? -8.451 17.700 3.262 1.00 96.62 96 ASN A O 1
ATOM 750 N N . ARG A 1 97 ? -9.635 16.116 2.198 1.00 96.94 97 ARG A N 1
ATOM 751 C CA . ARG A 1 97 ? -10.335 15.666 3.408 1.00 96.94 97 ARG A CA 1
ATOM 752 C C . ARG A 1 97 ? -9.394 14.951 4.377 1.00 96.94 97 ARG A C 1
ATOM 754 O O . ARG A 1 97 ? -9.563 15.077 5.585 1.00 96.94 97 ARG A O 1
ATOM 761 N N . PHE A 1 98 ? -8.435 14.191 3.858 1.00 97.12 98 PHE A N 1
ATOM 762 C CA . PHE A 1 98 ? -7.416 13.511 4.653 1.00 97.12 98 PHE A CA 1
ATOM 763 C C . PHE A 1 98 ? -6.564 14.517 5.439 1.00 97.12 98 PHE A C 1
ATOM 765 O O . PHE A 1 98 ? -6.450 14.388 6.653 1.00 97.12 98 PHE A O 1
ATOM 772 N N . GLU A 1 99 ? -6.058 15.562 4.782 1.00 97.44 99 GLU A N 1
ATOM 773 C CA . GLU A 1 99 ? -5.307 16.641 5.436 1.00 97.44 99 GLU A CA 1
ATOM 774 C C . GLU A 1 99 ? -6.163 17.432 6.426 1.00 97.44 99 GLU A C 1
ATOM 776 O O . GLU A 1 99 ? -5.714 17.706 7.534 1.00 97.44 99 GLU A O 1
ATOM 781 N N . GLU A 1 100 ? -7.411 17.756 6.071 1.00 97.69 100 GLU A N 1
ATOM 782 C CA . GLU A 1 100 ? -8.334 18.464 6.966 1.00 97.69 100 GLU A CA 1
ATOM 783 C C . GLU A 1 100 ? -8.562 17.688 8.272 1.00 97.69 100 GLU A C 1
ATOM 785 O O . GLU A 1 100 ? -8.523 18.261 9.361 1.00 97.69 100 GLU A O 1
ATOM 790 N N . LEU A 1 101 ? -8.760 16.369 8.179 1.00 97.88 101 LEU A N 1
ATOM 791 C CA . LEU A 1 101 ? -8.927 15.496 9.344 1.00 97.88 101 LEU A CA 1
ATOM 792 C C . LEU A 1 101 ? -7.645 15.371 10.182 1.00 97.88 101 LEU A C 1
ATOM 794 O O . LEU A 1 101 ? -7.729 15.072 11.371 1.00 97.88 101 LEU A O 1
ATOM 798 N N . LEU A 1 102 ? -6.478 15.614 9.583 1.00 98.06 102 LEU A N 1
ATOM 799 C CA . LEU A 1 102 ? -5.162 15.532 10.222 1.00 98.06 102 LEU A CA 1
ATOM 800 C C . LEU A 1 102 ? -4.577 16.898 10.592 1.00 98.06 102 LEU A C 1
ATOM 802 O O . LEU A 1 102 ? -3.427 16.964 11.020 1.00 98.06 102 LEU A O 1
ATOM 806 N N . LEU A 1 103 ? -5.355 17.980 10.494 1.00 97.25 103 LEU A N 1
ATOM 807 C CA . LEU A 1 103 ? -4.884 19.342 10.766 1.00 97.25 103 LEU A CA 1
ATOM 808 C C . LEU A 1 103 ? -4.259 19.492 12.164 1.00 97.25 103 LEU A C 1
ATOM 810 O O . LEU A 1 103 ? -3.292 20.227 12.337 1.00 97.25 103 LEU A O 1
ATOM 814 N N . ASN A 1 104 ? -4.797 18.768 13.150 1.00 95.88 104 ASN A N 1
ATOM 815 C CA . ASN A 1 104 ? -4.333 18.783 14.541 1.00 95.88 104 ASN A CA 1
ATOM 816 C C . ASN A 1 104 ? -3.431 17.587 14.892 1.00 95.88 104 ASN A C 1
ATOM 818 O O . ASN A 1 104 ? -3.211 17.311 16.072 1.00 95.88 104 ASN A O 1
ATOM 822 N N . HIS A 1 105 ? -2.943 16.841 13.897 1.00 98.00 105 HIS A N 1
ATOM 823 C CA . HIS A 1 105 ? -2.034 15.728 14.143 1.00 98.00 105 HIS A CA 1
ATOM 824 C C . HIS A 1 105 ? -0.709 16.253 14.739 1.00 98.00 105 HIS A C 1
ATOM 826 O O . HIS A 1 105 ? -0.141 17.204 14.196 1.00 98.00 105 HIS A O 1
ATOM 832 N N . PRO A 1 106 ? -0.158 15.639 15.805 1.00 97.88 106 PRO A N 1
ATOM 833 C CA . PRO A 1 106 ? 1.056 16.133 16.469 1.00 97.88 106 PRO A CA 1
ATOM 834 C C . PRO A 1 106 ? 2.316 16.170 15.591 1.00 97.88 106 PRO A C 1
ATOM 836 O O . PRO A 1 106 ? 3.267 16.886 15.895 1.00 97.88 106 PRO A O 1
ATOM 839 N N . ASN A 1 107 ? 2.332 15.387 14.514 1.00 97.94 107 ASN A N 1
ATOM 840 C CA . ASN A 1 107 ? 3.439 15.289 13.568 1.00 97.94 107 ASN A CA 1
ATOM 841 C C . ASN A 1 107 ? 3.020 15.815 12.184 1.00 97.94 107 ASN A C 1
ATOM 843 O O . ASN A 1 107 ? 2.604 15.019 11.335 1.00 97.94 107 ASN A O 1
ATOM 847 N N . PRO A 1 108 ? 3.078 17.138 11.947 1.00 97.25 108 PRO A N 1
ATOM 848 C CA . PRO A 1 108 ? 2.659 17.732 10.678 1.00 97.25 108 PRO A CA 1
ATOM 849 C C . PRO A 1 108 ? 3.592 17.362 9.518 1.00 97.25 108 PRO A C 1
ATOM 851 O O . PRO A 1 108 ? 3.135 17.239 8.385 1.00 97.25 108 PRO A O 1
ATOM 854 N N . SER A 1 109 ? 4.882 17.129 9.787 1.00 97.88 109 SER A N 1
ATOM 855 C CA . SER A 1 109 ? 5.864 16.749 8.763 1.00 97.88 109 SER A CA 1
ATOM 856 C C . SER A 1 109 ? 5.542 15.391 8.142 1.00 97.88 109 SER A C 1
ATOM 858 O O . SER A 1 109 ? 5.596 15.237 6.922 1.00 97.88 109 SER A O 1
ATOM 860 N N . LEU A 1 110 ? 5.151 14.412 8.966 1.00 97.81 110 LEU A N 1
ATOM 861 C CA . LEU A 1 110 ? 4.707 13.111 8.476 1.00 97.81 110 LEU A CA 1
ATOM 862 C C . LEU A 1 110 ? 3.455 13.242 7.604 1.00 97.81 110 LEU A C 1
ATOM 864 O O . LEU A 1 110 ? 3.436 12.720 6.490 1.00 97.81 110 LEU A O 1
ATOM 868 N N . VAL A 1 111 ? 2.444 13.978 8.082 1.00 97.94 111 VAL A N 1
ATOM 869 C CA . VAL A 1 111 ? 1.192 14.216 7.343 1.00 97.94 111 VAL A CA 1
ATOM 870 C C . VAL A 1 111 ? 1.479 14.845 5.982 1.00 97.94 111 VAL A C 1
ATOM 872 O O . VAL A 1 111 ? 0.978 14.352 4.974 1.00 97.94 111 VAL A O 1
ATOM 875 N N . ALA A 1 112 ? 2.333 15.871 5.940 1.00 97.88 112 ALA A N 1
ATOM 876 C CA . ALA A 1 112 ? 2.730 16.531 4.702 1.00 97.88 112 ALA A CA 1
ATOM 877 C C . ALA A 1 112 ? 3.424 15.564 3.728 1.00 97.88 112 ALA A C 1
ATOM 879 O O . ALA A 1 112 ? 3.047 15.515 2.561 1.00 97.88 112 ALA A O 1
ATOM 880 N N . SER A 1 113 ? 4.370 14.745 4.204 1.00 97.94 113 SER A N 1
ATOM 881 C CA . SER A 1 113 ? 5.067 13.768 3.350 1.00 97.94 113 SER A CA 1
ATOM 882 C C . SER A 1 113 ? 4.130 12.691 2.785 1.00 97.94 113 SER A C 1
ATOM 884 O O . SER A 1 113 ? 4.230 12.325 1.616 1.00 97.94 113 SER A O 1
ATOM 886 N N . VAL A 1 114 ? 3.156 12.218 3.574 1.00 97.00 114 VAL A N 1
ATOM 887 C CA . VAL A 1 114 ? 2.155 11.249 3.101 1.00 97.00 114 VAL A CA 1
ATOM 888 C C . VAL A 1 114 ? 1.212 11.895 2.093 1.00 97.00 114 VAL A C 1
ATOM 890 O O . VAL A 1 114 ? 0.910 11.295 1.065 1.00 97.00 114 VAL A O 1
ATOM 893 N N . ALA A 1 115 ? 0.754 13.119 2.357 1.00 96.81 115 ALA A N 1
ATOM 894 C CA . ALA A 1 115 ? -0.121 13.841 1.445 1.00 96.81 115 ALA A CA 1
ATOM 895 C C . ALA A 1 115 ? 0.583 14.191 0.124 1.00 96.81 115 ALA A C 1
ATOM 897 O O . ALA A 1 115 ? -0.047 14.112 -0.929 1.00 96.81 115 ALA A O 1
ATOM 898 N N . HIS A 1 116 ? 1.877 14.523 0.162 1.00 95.62 116 HIS A N 1
ATOM 899 C CA . HIS A 1 116 ? 2.705 14.675 -1.034 1.00 95.62 116 HIS A CA 1
ATOM 900 C C . HIS A 1 116 ? 2.800 13.354 -1.804 1.00 95.62 116 HIS A C 1
ATOM 902 O O . HIS A 1 116 ? 2.423 13.307 -2.970 1.00 95.62 116 HIS A O 1
ATOM 908 N N . GLY A 1 117 ? 3.144 12.247 -1.139 1.00 93.50 117 GLY A N 1
ATOM 909 C CA . GLY A 1 117 ? 3.234 10.945 -1.801 1.00 93.50 117 GLY A CA 1
ATOM 910 C C . GLY A 1 117 ? 1.913 10.440 -2.400 1.00 93.50 117 GLY A C 1
ATOM 911 O O . GLY A 1 117 ? 1.908 9.776 -3.435 1.00 93.50 117 GLY A O 1
ATOM 912 N N . LEU A 1 118 ? 0.767 10.807 -1.812 1.00 93.25 118 LEU A N 1
ATOM 913 C CA . LEU A 1 118 ? -0.558 10.529 -2.382 1.00 93.25 118 LEU A CA 1
ATOM 914 C C . LEU A 1 118 ? -0.863 11.347 -3.651 1.00 93.25 118 LEU A C 1
ATOM 916 O O . LEU A 1 118 ? -1.674 10.895 -4.461 1.00 93.25 118 LEU A O 1
ATOM 920 N N . ARG A 1 119 ? -0.269 12.538 -3.805 1.00 92.94 119 ARG A N 1
ATOM 921 C CA . ARG A 1 119 ? -0.438 13.415 -4.979 1.00 92.94 119 ARG A CA 1
ATOM 922 C C . ARG A 1 119 ? 0.542 13.072 -6.090 1.00 92.94 119 ARG A C 1
ATOM 924 O O . ARG A 1 119 ? 0.133 12.923 -7.237 1.00 92.94 119 ARG A O 1
ATOM 931 N N . ASP A 1 120 ? 1.805 12.933 -5.711 1.00 90.12 120 ASP A N 1
ATOM 932 C CA . ASP A 1 120 ? 2.945 13.007 -6.623 1.00 90.12 120 ASP A CA 1
ATOM 933 C C . ASP A 1 120 ? 3.727 11.683 -6.695 1.00 90.12 120 ASP A C 1
ATOM 935 O O . ASP A 1 120 ? 4.562 11.496 -7.577 1.00 90.12 120 ASP A O 1
ATOM 939 N N . GLY A 1 121 ? 3.387 10.714 -5.838 1.00 90.06 121 GLY A N 1
ATOM 940 C CA . GLY A 1 121 ? 3.977 9.378 -5.802 1.00 90.06 121 GLY A CA 1
ATOM 941 C C . GLY A 1 121 ? 4.939 9.195 -4.629 1.00 90.06 121 GLY A C 1
ATOM 942 O O . GLY A 1 121 ? 5.520 10.139 -4.110 1.00 90.06 121 GLY A O 1
ATOM 943 N N . PHE A 1 122 ? 5.103 7.950 -4.184 1.00 91.81 122 PHE A N 1
ATOM 944 C CA . PHE A 1 122 ? 5.968 7.621 -3.050 1.00 91.81 122 PHE A CA 1
ATOM 945 C C . PHE A 1 122 ? 7.345 7.147 -3.507 1.00 91.81 122 PHE A C 1
ATOM 947 O O . PHE A 1 122 ? 7.442 6.261 -4.361 1.00 91.81 122 PHE A O 1
ATOM 954 N N . TRP A 1 123 ? 8.404 7.641 -2.861 1.00 91.81 123 TRP A N 1
ATOM 955 C CA . TRP A 1 123 ? 9.742 7.082 -3.027 1.00 91.81 123 TRP A CA 1
ATOM 956 C C . TRP A 1 123 ? 9.929 5.825 -2.157 1.00 91.81 123 TRP A C 1
ATOM 958 O O . TRP A 1 123 ? 9.722 5.878 -0.943 1.00 91.81 123 TRP A O 1
ATOM 968 N N . PRO A 1 124 ? 10.342 4.675 -2.721 1.00 89.12 124 PRO A N 1
ATOM 969 C CA . PRO A 1 124 ? 10.368 3.405 -1.997 1.00 89.12 124 PRO A CA 1
ATOM 970 C C . PRO A 1 124 ? 11.670 3.163 -1.211 1.00 89.12 124 PRO A C 1
ATOM 972 O O . PRO A 1 124 ? 12.027 2.007 -0.993 1.00 89.12 124 PRO A O 1
ATOM 975 N N . TRP A 1 125 ? 12.391 4.211 -0.788 1.00 91.06 125 TRP A N 1
ATOM 976 C CA . TRP A 1 125 ? 13.747 4.110 -0.204 1.00 91.06 125 TRP A CA 1
ATOM 977 C C . TRP A 1 125 ? 14.756 3.391 -1.115 1.00 91.06 125 TRP A C 1
ATOM 979 O O . TRP A 1 125 ? 15.729 2.801 -0.638 1.00 91.06 125 TRP A O 1
ATOM 989 N N . ALA A 1 126 ? 14.523 3.414 -2.430 1.00 87.81 126 ALA A N 1
ATOM 990 C CA . ALA A 1 126 ? 15.472 2.865 -3.383 1.00 87.81 126 ALA A CA 1
ATOM 991 C C . ALA A 1 126 ? 16.735 3.731 -3.401 1.00 87.81 126 ALA A C 1
ATOM 993 O O . ALA A 1 126 ? 16.668 4.961 -3.386 1.00 87.81 126 ALA A O 1
ATOM 994 N N . SER A 1 127 ? 17.890 3.076 -3.415 1.00 83.62 127 SER A N 1
ATOM 995 C CA . SER A 1 127 ? 19.183 3.726 -3.540 1.00 83.62 127 SER A CA 1
ATOM 996 C C . SER A 1 127 ? 20.110 2.889 -4.409 1.00 83.62 127 SER A C 1
ATOM 998 O O . SER A 1 127 ? 20.281 1.683 -4.207 1.00 83.62 127 SER A O 1
ATOM 1000 N N . HIS A 1 128 ? 20.745 3.564 -5.361 1.00 74.50 128 HIS A N 1
ATOM 1001 C CA . HIS A 1 128 ? 21.799 3.006 -6.200 1.00 74.50 128 HIS A CA 1
ATOM 1002 C C . HIS A 1 128 ? 23.187 3.127 -5.543 1.00 74.50 128 HIS A C 1
ATOM 1004 O O . HIS A 1 128 ? 24.187 2.701 -6.121 1.00 74.50 128 HIS A O 1
ATOM 1010 N N . GLN A 1 129 ? 23.279 3.701 -4.335 1.00 66.94 129 GLN A N 1
ATOM 1011 C CA . GLN A 1 129 ? 24.564 3.992 -3.704 1.00 66.94 129 GLN A CA 1
ATOM 1012 C C . GLN A 1 129 ? 25.379 2.716 -3.439 1.00 66.94 129 GLN A C 1
ATOM 1014 O O . GLN A 1 129 ? 24.935 1.776 -2.776 1.00 66.94 129 GLN A O 1
ATOM 1019 N N . GLY A 1 130 ? 26.614 2.712 -3.949 1.00 65.25 130 GLY A N 1
ATOM 1020 C CA . GLY A 1 130 ? 27.603 1.664 -3.698 1.00 65.25 130 GLY A CA 1
ATOM 1021 C C . GLY A 1 130 ? 27.439 0.387 -4.526 1.00 65.25 130 GLY A C 1
ATOM 1022 O O . GLY A 1 130 ? 28.060 -0.618 -4.178 1.00 65.25 130 GLY A O 1
ATOM 1023 N N . ARG A 1 131 ? 26.623 0.387 -5.591 1.00 72.25 131 ARG A N 1
ATOM 1024 C CA . ARG A 1 131 ? 26.487 -0.761 -6.503 1.00 72.25 131 ARG A CA 1
ATOM 1025 C C . ARG A 1 131 ? 26.408 -0.335 -7.966 1.00 72.25 131 ARG A C 1
ATOM 1027 O O . ARG A 1 131 ? 25.715 0.619 -8.300 1.00 72.25 131 ARG A O 1
ATOM 1034 N N . ASP A 1 132 ? 27.033 -1.129 -8.830 1.00 83.56 132 ASP A N 1
ATOM 1035 C CA . ASP A 1 132 ? 27.005 -0.950 -10.284 1.00 83.56 132 ASP A CA 1
ATOM 1036 C C . ASP A 1 132 ? 25.711 -1.529 -10.875 1.00 83.56 132 ASP A C 1
ATOM 1038 O O . ASP A 1 132 ? 25.701 -2.594 -11.500 1.00 83.56 132 ASP A O 1
ATOM 1042 N N . TYR A 1 133 ? 24.588 -0.858 -10.612 1.00 85.06 133 TYR A N 1
ATOM 1043 C CA . TYR A 1 133 ? 23.315 -1.195 -11.244 1.00 85.06 133 TYR A CA 1
ATOM 1044 C C . TYR A 1 133 ? 23.325 -0.771 -12.720 1.00 85.06 133 TYR A C 1
ATOM 1046 O O . TYR A 1 133 ? 23.725 0.355 -13.028 1.00 85.06 133 TYR A O 1
ATOM 1054 N N . PRO A 1 134 ? 22.873 -1.636 -13.646 1.00 89.12 134 PRO A N 1
ATOM 1055 C CA . PRO A 1 134 ? 22.677 -1.253 -15.037 1.00 89.12 134 PRO A CA 1
ATOM 1056 C C . PRO A 1 134 ? 21.607 -0.163 -15.152 1.00 89.12 134 PRO A C 1
ATOM 1058 O O . PRO A 1 134 ? 20.738 -0.008 -14.298 1.00 89.12 134 PRO A O 1
ATOM 1061 N N . GLU A 1 135 ? 21.628 0.587 -16.244 1.00 84.56 135 GLU A N 1
ATOM 1062 C CA . GLU A 1 135 ? 20.629 1.631 -16.453 1.00 84.56 135 GLU A CA 1
ATOM 1063 C C . GLU A 1 135 ? 19.216 1.054 -16.610 1.00 84.56 135 GLU A C 1
ATOM 1065 O O . GLU A 1 135 ? 18.263 1.564 -16.037 1.00 84.56 135 GLU A O 1
ATOM 1070 N N . THR A 1 136 ? 19.088 -0.025 -17.379 1.00 88.38 136 THR A N 1
ATOM 1071 C CA . THR A 1 136 ? 17.832 -0.730 -17.671 1.00 88.38 136 THR A CA 1
ATOM 1072 C C . THR A 1 136 ? 18.117 -2.218 -17.605 1.00 88.38 136 THR A C 1
ATOM 1074 O O . THR A 1 136 ? 19.136 -2.664 -18.140 1.00 88.38 136 THR A O 1
ATOM 1077 N N . TYR A 1 137 ? 17.250 -2.992 -16.956 1.00 90.69 137 TYR A N 1
ATOM 1078 C CA . TYR A 1 137 ? 17.467 -4.432 -16.827 1.00 90.69 137 TYR A CA 1
ATOM 1079 C C . TYR A 1 137 ? 16.168 -5.211 -16.687 1.00 90.69 137 TYR A C 1
ATOM 1081 O O . TYR A 1 137 ? 15.334 -4.909 -15.835 1.00 90.69 137 TYR A O 1
ATOM 1089 N N . ASP A 1 138 ? 16.001 -6.251 -17.498 1.00 90.19 138 ASP A N 1
ATOM 1090 C CA . ASP A 1 138 ? 14.857 -7.145 -17.383 1.00 90.19 138 ASP A CA 1
ATOM 1091 C C . ASP A 1 138 ? 15.213 -8.363 -16.522 1.00 90.19 138 ASP A C 1
ATOM 1093 O O . ASP A 1 138 ? 15.821 -9.324 -16.990 1.00 90.19 138 ASP A O 1
ATOM 1097 N N . ASN A 1 139 ? 14.798 -8.361 -15.250 1.00 88.94 139 ASN A N 1
ATOM 1098 C CA . ASN A 1 139 ? 15.003 -9.519 -14.375 1.00 88.94 139 ASN A CA 1
ATOM 1099 C C . ASN A 1 139 ? 14.143 -10.731 -14.778 1.00 88.94 139 ASN A C 1
ATOM 1101 O O . ASN A 1 139 ? 14.326 -11.811 -14.204 1.00 88.94 139 ASN A O 1
ATOM 1105 N N . ALA A 1 140 ? 13.196 -10.576 -15.711 1.00 86.44 140 ALA A N 1
ATOM 1106 C CA . ALA A 1 140 ? 12.425 -11.674 -16.279 1.00 86.44 140 ALA A CA 1
ATOM 1107 C C . ALA A 1 140 ? 13.127 -12.346 -17.470 1.00 86.44 140 ALA A C 1
ATOM 1109 O O . ALA A 1 140 ? 12.781 -13.482 -17.808 1.00 86.44 140 ALA A O 1
ATOM 1110 N N . GLU A 1 141 ? 14.123 -11.695 -18.080 1.00 85.50 141 GLU A N 1
ATOM 1111 C CA . GLU A 1 141 ? 14.857 -12.250 -19.213 1.00 85.50 141 GLU A CA 1
ATOM 1112 C C . GLU A 1 141 ? 15.601 -13.539 -18.819 1.00 85.50 141 GLU A C 1
ATOM 1114 O O . GLU A 1 141 ? 16.165 -13.669 -17.731 1.00 85.50 141 GLU A O 1
ATOM 1119 N N . GLY A 1 142 ? 15.556 -14.546 -19.698 1.00 77.94 142 GLY A N 1
ATOM 1120 C CA . GLY A 1 142 ? 16.203 -15.844 -19.480 1.00 77.94 142 GLY A CA 1
ATOM 1121 C C . GLY A 1 142 ? 15.529 -16.747 -18.438 1.00 77.94 142 GLY A C 1
ATOM 1122 O O . GLY A 1 142 ? 15.993 -17.869 -18.222 1.00 77.94 142 GLY A O 1
ATOM 1123 N N . ARG A 1 143 ? 14.428 -16.315 -17.805 1.00 79.38 143 ARG A N 1
ATOM 1124 C CA . ARG A 1 143 ? 13.655 -17.167 -16.890 1.00 79.38 143 ARG A CA 1
ATOM 1125 C C . ARG A 1 143 ? 12.689 -18.079 -17.648 1.00 79.38 143 ARG A C 1
ATOM 1127 O O . ARG A 1 143 ? 12.202 -17.707 -18.717 1.00 79.38 143 ARG A O 1
ATOM 1134 N N . PRO A 1 144 ? 12.366 -19.268 -17.102 1.00 75.69 144 PRO A N 1
ATOM 1135 C CA . PRO A 1 144 ? 11.379 -20.143 -17.715 1.00 75.69 144 PRO A CA 1
ATOM 1136 C C . PRO A 1 144 ? 10.033 -19.428 -17.821 1.00 75.69 144 PRO A C 1
ATOM 1138 O O . PRO A 1 144 ? 9.488 -18.969 -16.815 1.00 75.69 144 PRO A O 1
ATOM 1141 N N . ALA A 1 145 ? 9.484 -19.364 -19.033 1.00 74.31 145 ALA A N 1
ATOM 1142 C CA . ALA A 1 145 ? 8.115 -18.914 -19.224 1.00 74.31 145 ALA A CA 1
ATOM 1143 C C . ALA A 1 145 ? 7.147 -19.829 -18.456 1.00 74.31 145 ALA A C 1
ATOM 1145 O O . ALA A 1 145 ? 7.417 -21.018 -18.250 1.00 74.31 145 ALA A O 1
ATOM 1146 N N . LEU A 1 146 ? 5.995 -19.282 -18.057 1.00 81.94 146 LEU A N 1
ATOM 1147 C CA . LEU A 1 146 ? 4.913 -20.082 -17.486 1.00 81.94 146 LEU A CA 1
ATOM 1148 C C . LEU A 1 146 ? 4.551 -21.195 -18.479 1.00 81.94 146 LEU A C 1
ATOM 1150 O O . LEU A 1 146 ? 4.100 -20.913 -19.582 1.00 81.94 146 LEU A O 1
ATOM 1154 N N . SER A 1 147 ? 4.773 -22.450 -18.093 1.00 82.44 147 SER A 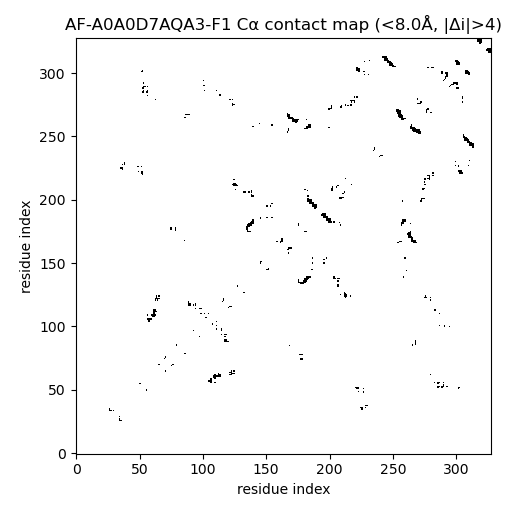N 1
ATOM 1155 C CA . SER A 1 147 ? 4.569 -23.616 -18.962 1.00 82.44 147 SER A CA 1
ATOM 1156 C C . SER A 1 147 ? 3.189 -24.252 -18.802 1.00 82.44 147 SER A C 1
ATOM 1158 O O . SER A 1 147 ? 2.696 -24.907 -19.716 1.00 82.44 147 SER A O 1
ATOM 1160 N N . ASN A 1 148 ? 2.546 -24.058 -17.647 1.00 88.00 148 ASN A N 1
ATOM 1161 C CA . ASN A 1 148 ? 1.224 -24.606 -17.365 1.00 88.00 148 ASN A CA 1
ATOM 1162 C C . ASN A 1 148 ? 0.134 -23.789 -18.097 1.00 88.00 148 ASN A C 1
ATOM 1164 O O . ASN A 1 148 ? -0.012 -22.596 -17.805 1.00 88.00 148 ASN A O 1
ATOM 1168 N N . PRO A 1 149 ? -0.677 -24.406 -18.982 1.00 89.94 149 PRO A N 1
ATOM 1169 C CA . PRO A 1 149 ? -1.747 -23.716 -19.706 1.00 89.94 149 PRO A CA 1
ATOM 1170 C C . PRO A 1 149 ? -2.738 -22.981 -18.797 1.00 89.94 149 PRO A C 1
ATOM 1172 O O . PRO A 1 149 ? -3.108 -21.846 -19.092 1.00 89.94 149 PRO A O 1
ATOM 1175 N N . THR A 1 150 ? -3.115 -23.570 -17.659 1.00 90.19 150 THR A N 1
ATOM 1176 C CA . THR A 1 150 ? -4.025 -22.947 -16.686 1.00 90.19 150 THR A CA 1
ATOM 1177 C C . THR A 1 150 ? -3.411 -21.685 -16.083 1.00 90.19 150 THR A C 1
ATOM 1179 O O . THR A 1 150 ? -4.099 -20.682 -15.911 1.00 90.19 150 THR A O 1
ATOM 1182 N N . HIS A 1 151 ? -2.103 -21.698 -15.805 1.00 91.56 151 HIS A N 1
ATOM 1183 C CA . HIS A 1 151 ? -1.399 -20.527 -15.277 1.00 91.56 151 HIS A CA 1
ATOM 1184 C C . HIS A 1 151 ? -1.316 -19.409 -16.320 1.00 91.56 151 HIS A C 1
ATOM 1186 O O . HIS A 1 151 ? -1.483 -18.245 -15.970 1.00 91.56 151 HIS A O 1
ATOM 1192 N N . ILE A 1 152 ? -1.092 -19.754 -17.593 1.00 89.81 152 ILE A N 1
ATOM 1193 C CA . ILE A 1 152 ? -1.057 -18.784 -18.695 1.00 89.81 152 ILE A CA 1
ATOM 1194 C C . ILE A 1 152 ? -2.425 -18.116 -18.871 1.00 89.81 152 ILE A C 1
ATOM 1196 O O . ILE A 1 152 ? -2.491 -16.892 -18.970 1.00 89.81 152 ILE A O 1
ATOM 1200 N N . VAL A 1 153 ? -3.508 -18.903 -18.910 1.00 91.88 153 VAL A N 1
ATOM 1201 C CA . VAL A 1 153 ? -4.879 -18.379 -19.047 1.00 91.88 153 VAL A CA 1
ATOM 1202 C C . VAL A 1 153 ? -5.212 -17.463 -17.875 1.00 91.88 153 VAL A C 1
ATOM 1204 O O . VAL A 1 153 ? -5.594 -16.316 -18.093 1.00 91.88 153 VAL A O 1
ATOM 1207 N N . PHE A 1 154 ? -4.953 -17.917 -16.647 1.00 91.75 154 PHE A N 1
ATOM 1208 C CA . PHE A 1 154 ? -5.162 -17.109 -15.451 1.00 91.75 154 PHE A CA 1
ATOM 1209 C C . PHE A 1 154 ? -4.361 -15.801 -15.487 1.00 91.75 154 PHE A C 1
ATOM 1211 O O . PHE A 1 154 ? -4.913 -14.736 -15.227 1.00 91.75 154 PHE A O 1
ATOM 1218 N N . ALA A 1 155 ? -3.071 -15.849 -15.836 1.00 90.19 155 ALA A N 1
ATOM 1219 C CA . ALA A 1 155 ? -2.239 -14.652 -15.931 1.00 90.19 155 ALA A CA 1
ATOM 1220 C C . ALA A 1 155 ? -2.782 -13.664 -16.976 1.00 90.19 155 ALA A C 1
ATOM 1222 O O . ALA A 1 155 ? -2.889 -12.476 -16.682 1.00 90.19 155 ALA A O 1
ATOM 1223 N N . ARG A 1 156 ? -3.193 -14.148 -18.158 1.00 91.00 156 ARG A N 1
ATOM 1224 C CA . ARG A 1 156 ? -3.811 -13.319 -19.208 1.00 91.00 156 ARG A CA 1
ATOM 1225 C C . ARG A 1 156 ? -5.074 -12.626 -18.712 1.00 91.00 156 ARG A C 1
ATOM 1227 O O . ARG A 1 156 ? -5.174 -11.411 -18.831 1.00 91.00 156 ARG A O 1
ATOM 1234 N N . GLU A 1 157 ? -5.997 -13.381 -18.124 1.00 91.56 157 GLU A N 1
ATOM 1235 C CA . GLU A 1 157 ? -7.248 -12.841 -17.584 1.00 91.56 157 GLU A CA 1
ATOM 1236 C C . GLU A 1 157 ? -6.991 -11.805 -16.486 1.00 91.56 157 GLU A C 1
ATOM 1238 O O . GLU A 1 157 ? -7.584 -10.729 -16.503 1.00 91.56 157 GLU A O 1
ATOM 1243 N N . GLN A 1 158 ? -6.069 -12.089 -15.560 1.00 89.62 158 GLN A N 1
ATOM 1244 C CA . GLN A 1 158 ? -5.700 -11.138 -14.512 1.00 89.62 158 GLN A CA 1
ATOM 1245 C C . GLN A 1 158 ? -5.133 -9.842 -15.098 1.00 89.62 158 GLN A C 1
ATOM 1247 O O . GLN A 1 158 ? -5.577 -8.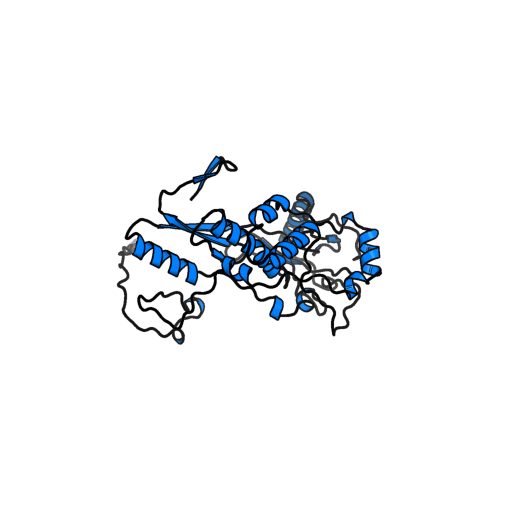768 -14.710 1.00 89.62 158 GLN A O 1
ATOM 1252 N N . PHE A 1 159 ? -4.206 -9.915 -16.055 1.00 89.06 159 PHE A N 1
ATOM 1253 C CA . PHE A 1 159 ? -3.651 -8.717 -16.693 1.00 89.06 159 PHE A CA 1
ATOM 1254 C C . PHE A 1 159 ? -4.722 -7.904 -17.417 1.00 89.06 159 PHE A C 1
ATOM 1256 O O . PHE A 1 159 ? -4.760 -6.685 -17.266 1.00 89.06 159 PHE A O 1
ATOM 1263 N N . THR A 1 160 ? -5.614 -8.558 -18.163 1.00 91.00 160 THR A N 1
ATOM 1264 C CA . THR A 1 160 ? -6.737 -7.879 -18.820 1.00 91.00 160 THR A CA 1
ATOM 1265 C C . THR A 1 160 ? -7.599 -7.137 -17.801 1.00 91.00 160 THR A C 1
ATOM 1267 O O . THR A 1 160 ? -7.841 -5.945 -17.974 1.00 91.00 160 THR A O 1
ATOM 1270 N N . LEU A 1 161 ? -7.975 -7.793 -16.699 1.00 90.75 161 LEU A N 1
ATOM 1271 C CA . LEU A 1 161 ? -8.775 -7.180 -15.637 1.00 90.75 161 LEU A CA 1
ATOM 1272 C C . LEU A 1 161 ? -8.066 -5.997 -14.963 1.00 90.75 161 LEU A C 1
ATOM 1274 O O . LEU A 1 161 ? -8.709 -4.996 -14.652 1.00 90.75 161 LEU A O 1
ATOM 1278 N N . GLU A 1 162 ? -6.759 -6.084 -14.709 1.00 89.75 162 GLU A N 1
ATOM 1279 C CA . GLU A 1 162 ? -6.010 -4.984 -14.085 1.00 89.75 162 GLU A CA 1
ATOM 1280 C C . GLU A 1 162 ? -5.829 -3.789 -15.043 1.00 89.75 162 GLU A C 1
ATOM 1282 O O . GLU A 1 162 ? -5.873 -2.634 -14.607 1.00 89.75 162 GLU A O 1
ATOM 1287 N N . VAL A 1 163 ? -5.700 -4.035 -16.353 1.00 90.00 163 VAL A N 1
ATOM 1288 C CA . VAL A 1 163 ? -5.704 -2.974 -17.377 1.00 90.00 163 VAL A CA 1
ATOM 1289 C C . VAL A 1 163 ? -7.083 -2.315 -17.479 1.00 90.00 163 VAL A C 1
ATOM 1291 O O . VAL A 1 163 ? -7.175 -1.087 -17.508 1.00 90.00 163 VAL A O 1
ATOM 1294 N N . GLU A 1 164 ? -8.164 -3.101 -17.487 1.00 91.31 164 GLU A N 1
ATOM 1295 C CA . GLU A 1 164 ? -9.548 -2.598 -17.509 1.00 91.31 164 GLU A CA 1
ATOM 1296 C C . GLU A 1 164 ? -9.882 -1.758 -16.272 1.00 91.31 164 GLU A C 1
ATOM 1298 O O . GLU A 1 164 ? -10.558 -0.738 -16.374 1.00 91.31 164 GLU A O 1
ATOM 1303 N N . LYS A 1 165 ? -9.353 -2.139 -15.105 1.00 87.50 165 LYS A N 1
ATOM 1304 C CA . LYS A 1 165 ? -9.490 -1.380 -13.853 1.00 87.50 165 LYS A CA 1
ATOM 1305 C C . LYS A 1 165 ? -8.602 -0.136 -13.780 1.00 87.50 165 LYS A C 1
ATOM 1307 O O . LYS A 1 165 ? -8.578 0.509 -12.733 1.00 87.50 165 LYS A O 1
ATOM 1312 N N . HIS A 1 166 ? -7.862 0.195 -14.841 1.00 87.31 166 HIS A N 1
ATOM 1313 C CA . HIS A 1 166 ? -6.900 1.302 -14.864 1.00 87.31 166 HIS A CA 1
ATOM 1314 C C . HIS A 1 166 ? -5.880 1.231 -13.723 1.00 87.31 166 HIS A C 1
ATOM 1316 O O . HIS A 1 166 ? -5.560 2.230 -13.078 1.00 87.31 166 HIS A O 1
ATOM 1322 N N . ARG A 1 167 ? -5.401 0.022 -13.443 1.00 85.50 167 ARG A N 1
ATOM 1323 C CA . ARG A 1 167 ? -4.321 -0.216 -12.487 1.00 85.50 167 ARG A CA 1
ATOM 1324 C C . ARG A 1 167 ? -3.023 -0.470 -13.232 1.00 85.50 167 ARG A C 1
ATOM 1326 O O . ARG A 1 167 ? -1.998 0.089 -12.872 1.00 85.50 167 ARG A O 1
ATOM 1333 N N . PHE A 1 168 ? -3.100 -1.230 -14.323 1.00 88.75 168 PHE A N 1
ATOM 1334 C CA . PHE A 1 168 ? -1.980 -1.436 -15.231 1.00 88.75 168 PHE A CA 1
ATOM 1335 C C . PHE A 1 168 ? -2.102 -0.530 -16.458 1.00 88.75 168 PHE A C 1
ATOM 1337 O O . PHE A 1 168 ? -3.194 -0.303 -16.991 1.00 88.75 168 PHE A O 1
ATOM 1344 N N . SER A 1 169 ? -0.962 -0.089 -16.975 1.00 89.44 169 SER A N 1
ATOM 1345 C CA . SER A 1 169 ? -0.858 0.507 -18.295 1.00 89.44 169 SER A CA 1
ATOM 1346 C C . SER A 1 169 ? -1.176 -0.529 -19.375 1.00 89.44 169 SER A C 1
ATOM 1348 O O . SER A 1 169 ? -0.998 -1.742 -19.213 1.00 89.44 169 SER A O 1
ATOM 1350 N N . LYS A 1 170 ? -1.571 -0.039 -20.552 1.00 90.31 170 LYS A N 1
ATOM 1351 C CA . LYS A 1 170 ? -1.466 -0.840 -21.777 1.00 90.31 170 LYS A CA 1
ATOM 1352 C C . LYS A 1 170 ? 0.009 -1.211 -22.015 1.00 90.31 170 LYS A C 1
ATOM 1354 O O . LYS A 1 170 ? 0.890 -0.465 -21.572 1.00 90.31 170 LYS A O 1
ATOM 1359 N N . PRO A 1 171 ? 0.290 -2.331 -22.702 1.00 89.81 171 PRO A N 1
ATOM 1360 C CA . PRO A 1 171 ? 1.663 -2.681 -23.038 1.00 89.81 171 PRO A CA 1
ATOM 1361 C C . PRO A 1 171 ? 2.255 -1.616 -23.969 1.00 89.81 171 PRO A C 1
ATOM 1363 O O . PRO A 1 171 ? 1.561 -1.127 -24.864 1.00 89.81 171 PRO A O 1
ATOM 1366 N N . PHE A 1 172 ? 3.522 -1.256 -23.763 1.00 88.44 172 PHE A N 1
ATOM 1367 C CA . PHE A 1 172 ? 4.165 -0.119 -24.445 1.00 88.44 172 PHE A CA 1
ATOM 1368 C C . PHE A 1 172 ? 5.303 -0.509 -25.401 1.00 88.44 172 PHE A C 1
ATOM 1370 O O . PHE A 1 172 ? 6.058 0.347 -25.856 1.00 88.44 172 PHE A O 1
ATOM 1377 N N . GLY A 1 173 ? 5.391 -1.790 -25.755 1.00 85.62 173 GLY A N 1
ATOM 1378 C CA . GLY A 1 173 ? 6.384 -2.331 -26.684 1.00 85.62 173 GLY A CA 1
ATOM 1379 C C . GLY A 1 173 ? 7.006 -3.619 -26.149 1.00 85.62 173 GLY A C 1
ATOM 1380 O O . GLY A 1 173 ? 6.700 -4.008 -25.032 1.00 85.62 173 GLY A O 1
ATOM 1381 N N . PRO A 1 174 ? 7.847 -4.311 -26.932 1.00 83.56 174 PRO A N 1
ATOM 1382 C CA . PRO A 1 174 ? 8.533 -5.523 -26.480 1.00 83.56 174 PRO A CA 1
ATOM 1383 C C . PRO A 1 174 ? 9.778 -5.233 -25.627 1.00 83.56 174 PRO A C 1
ATOM 1385 O O . PRO A 1 174 ? 10.319 -6.141 -25.010 1.00 83.56 174 PRO A O 1
ATOM 1388 N N . MET A 1 175 ? 10.254 -3.985 -25.621 1.00 87.00 175 MET A N 1
ATOM 1389 C CA . MET A 1 175 ? 11.450 -3.565 -24.897 1.00 87.00 175 MET A CA 1
ATOM 1390 C C . MET A 1 175 ? 11.078 -2.638 -23.746 1.00 87.00 175 MET A C 1
ATOM 1392 O O . MET A 1 175 ? 10.173 -1.809 -23.869 1.00 87.00 175 MET A O 1
ATOM 1396 N N . LEU A 1 176 ? 11.813 -2.770 -22.644 1.00 88.75 176 LEU A N 1
ATOM 1397 C CA . LEU A 1 176 ? 11.804 -1.794 -21.565 1.00 88.75 176 LEU A CA 1
ATOM 1398 C C . LEU A 1 176 ? 12.303 -0.439 -22.079 1.00 88.75 176 LEU A C 1
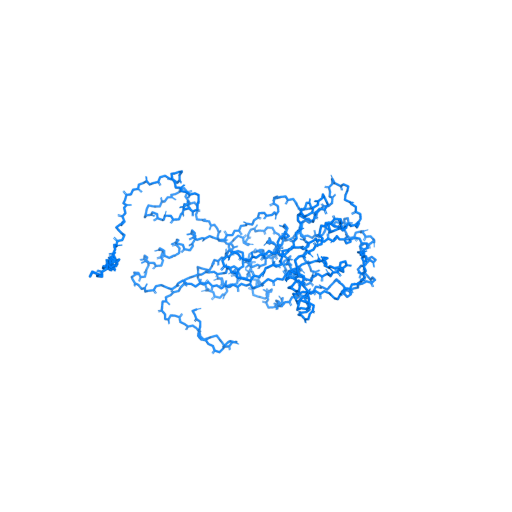ATOM 1400 O O . LEU A 1 176 ? 13.165 -0.374 -22.957 1.00 88.75 176 LEU A O 1
ATOM 1404 N N . LEU A 1 177 ? 11.750 0.639 -21.528 1.00 87.50 177 LEU A N 1
ATOM 1405 C CA . LEU A 1 177 ? 12.275 1.981 -21.759 1.00 87.50 177 LEU A CA 1
ATOM 1406 C C . LEU A 1 177 ? 13.501 2.217 -20.869 1.00 87.50 177 LEU A C 1
ATOM 1408 O O . LEU A 1 177 ? 13.665 1.499 -19.875 1.00 87.50 177 LEU A O 1
ATOM 1412 N N . PRO A 1 178 ? 14.349 3.208 -21.196 1.00 86.88 178 PRO A N 1
ATOM 1413 C CA . PRO A 1 178 ? 15.466 3.571 -20.340 1.00 86.88 178 PRO A CA 1
ATOM 1414 C C . PRO A 1 178 ? 15.023 3.754 -18.884 1.00 86.88 178 PRO A C 1
ATOM 1416 O O . PRO A 1 178 ? 13.932 4.259 -18.617 1.00 86.88 178 PRO A O 1
ATOM 1419 N N . ARG A 1 179 ? 15.863 3.312 -17.944 1.00 86.19 179 ARG A N 1
ATOM 1420 C CA . ARG A 1 179 ? 15.622 3.384 -16.491 1.00 86.19 179 ARG A CA 1
ATOM 1421 C C . ARG A 1 179 ? 14.494 2.495 -15.969 1.00 86.19 179 ARG A C 1
ATOM 1423 O O . ARG A 1 179 ? 14.132 2.590 -14.799 1.00 86.19 179 ARG A O 1
ATOM 1430 N N . MET A 1 180 ? 13.978 1.573 -16.784 1.00 89.50 180 MET A N 1
ATOM 1431 C CA . MET A 1 180 ? 13.007 0.579 -16.330 1.00 89.50 180 MET A CA 1
ATOM 1432 C C . MET A 1 180 ? 13.651 -0.748 -15.946 1.00 89.50 180 MET A C 1
ATOM 1434 O O . MET A 1 180 ? 14.613 -1.224 -16.549 1.00 89.50 180 MET A O 1
ATOM 1438 N N . TYR A 1 181 ? 13.041 -1.377 -14.949 1.00 89.88 181 TYR A N 1
ATOM 1439 C CA . TYR A 1 181 ? 13.414 -2.695 -14.476 1.00 89.88 181 TYR A CA 1
ATOM 1440 C C . TYR A 1 181 ? 12.241 -3.650 -14.656 1.00 89.88 181 TYR A C 1
ATOM 1442 O O . TYR A 1 181 ? 11.157 -3.435 -14.112 1.00 89.88 181 TYR A O 1
ATOM 1450 N N . GLY A 1 182 ? 12.455 -4.700 -15.443 1.00 89.00 182 GLY A N 1
ATOM 1451 C CA . GLY A 1 182 ? 11.475 -5.760 -15.629 1.00 89.00 182 GLY A CA 1
ATOM 1452 C C . GLY A 1 182 ? 11.460 -6.664 -14.405 1.00 89.00 182 GLY A C 1
ATOM 1453 O O . GLY A 1 182 ? 12.519 -7.076 -13.927 1.00 89.00 182 GLY A O 1
ATOM 1454 N N . VAL A 1 183 ? 10.270 -6.959 -13.880 1.00 89.75 183 VAL A N 1
ATOM 1455 C CA . VAL A 1 183 ? 10.086 -7.867 -12.742 1.00 89.75 183 VAL A CA 1
ATOM 1456 C C . VAL A 1 183 ? 9.295 -9.090 -13.208 1.00 89.75 183 VAL A C 1
ATOM 1458 O O . VAL A 1 183 ? 8.213 -8.927 -13.789 1.00 89.75 183 VAL A O 1
ATOM 1461 N N . PRO A 1 184 ? 9.803 -10.315 -12.977 1.00 90.19 184 PRO A N 1
ATOM 1462 C CA . PRO A 1 184 ? 9.091 -11.520 -13.360 1.00 90.19 184 PRO A CA 1
ATOM 1463 C C . PRO A 1 184 ? 7.871 -11.755 -12.474 1.00 90.19 184 PRO A C 1
ATOM 1465 O O . PRO A 1 184 ? 7.805 -11.347 -11.309 1.00 90.19 184 PRO A O 1
ATOM 1468 N N . ILE A 1 185 ? 6.917 -12.490 -13.037 1.00 89.88 185 ILE A N 1
ATOM 1469 C CA . ILE A 1 185 ? 5.734 -12.955 -12.325 1.00 89.88 185 ILE A CA 1
ATOM 1470 C C . ILE A 1 185 ? 5.718 -14.476 -12.213 1.00 89.88 185 ILE A C 1
ATOM 1472 O O . ILE A 1 185 ? 6.174 -15.195 -13.103 1.00 89.88 185 ILE A O 1
ATOM 1476 N N . TRP A 1 186 ? 5.097 -14.962 -11.146 1.00 88.94 186 TRP A N 1
ATOM 1477 C CA . TRP A 1 186 ? 4.821 -16.375 -10.928 1.00 88.94 186 TRP A CA 1
ATOM 1478 C C . TRP A 1 186 ? 3.344 -16.576 -10.630 1.00 88.94 186 TRP A C 1
ATOM 1480 O O . TRP A 1 186 ? 2.696 -15.724 -10.021 1.00 88.94 186 TRP A O 1
ATOM 1490 N N . ILE A 1 187 ? 2.814 -17.728 -11.029 1.00 90.38 187 ILE A N 1
ATOM 1491 C CA . ILE A 1 187 ? 1.474 -18.161 -10.643 1.00 90.38 187 ILE A CA 1
ATOM 1492 C C . ILE A 1 187 ? 1.621 -19.335 -9.690 1.00 90.38 187 ILE A C 1
ATOM 1494 O O . ILE A 1 187 ? 2.236 -20.343 -10.042 1.00 90.38 187 ILE A O 1
ATOM 1498 N N . VAL A 1 188 ? 1.058 -19.193 -8.494 1.00 89.69 188 VAL A N 1
ATOM 1499 C CA . VAL A 1 188 ? 1.083 -20.235 -7.465 1.00 89.69 188 VAL A CA 1
ATOM 1500 C C . VAL A 1 188 ? -0.340 -20.534 -6.985 1.00 89.69 188 VAL A C 1
ATOM 1502 O O . VAL A 1 188 ? -1.184 -19.634 -6.963 1.00 89.69 188 VAL A O 1
ATOM 1505 N N . PRO A 1 189 ? -0.654 -21.787 -6.624 1.00 89.88 189 PRO A N 1
ATOM 1506 C CA . PRO A 1 189 ? -1.934 -22.114 -6.014 1.00 89.88 189 PRO A CA 1
ATOM 1507 C C . PRO A 1 189 ? -2.017 -21.524 -4.605 1.00 89.88 189 PRO A C 1
ATOM 1509 O O . PRO A 1 189 ? -1.038 -21.521 -3.854 1.00 89.88 189 PRO A O 1
ATOM 1512 N N . LYS A 1 190 ? -3.197 -21.034 -4.223 1.00 85.94 190 LYS A N 1
ATOM 1513 C CA . LYS A 1 190 ? -3.459 -20.645 -2.839 1.00 85.94 190 LYS A CA 1
ATOM 1514 C C . LYS A 1 190 ? -3.555 -21.910 -1.979 1.00 85.94 190 LYS A C 1
ATOM 1516 O O . LYS A 1 190 ? -4.247 -22.850 -2.370 1.00 85.94 190 LYS A O 1
ATOM 1521 N N . PRO A 1 191 ? -2.921 -21.942 -0.796 1.00 83.06 191 PRO A N 1
ATOM 1522 C CA . PRO A 1 191 ? -3.091 -23.052 0.132 1.00 83.06 191 PRO A CA 1
ATOM 1523 C C . PRO A 1 191 ? -4.575 -23.321 0.403 1.00 83.06 191 PRO A C 1
ATOM 1525 O O . PRO A 1 191 ? -5.352 -22.384 0.595 1.00 83.06 191 PRO A O 1
ATOM 1528 N N . HIS A 1 192 ? -4.956 -24.598 0.418 1.00 85.81 192 HIS A N 1
ATOM 1529 C CA . HIS A 1 192 ? -6.318 -25.053 0.728 1.00 85.81 192 HIS A CA 1
ATOM 1530 C C . HIS A 1 192 ? -7.419 -24.492 -0.195 1.00 85.81 192 HIS A C 1
ATOM 1532 O O . HIS A 1 192 ? -8.577 -24.394 0.208 1.00 85.81 192 HIS A O 1
ATOM 1538 N N . SER A 1 193 ? -7.083 -24.107 -1.429 1.00 84.62 193 SER A N 1
ATOM 1539 C CA . SER A 1 193 ? -8.049 -23.607 -2.407 1.00 84.62 193 SER A CA 1
ATOM 1540 C C . SER A 1 193 ? -7.616 -23.932 -3.834 1.00 84.62 193 SER A C 1
ATOM 1542 O O . SER A 1 193 ? -6.433 -23.899 -4.148 1.00 84.62 193 SER A O 1
ATOM 1544 N N . ASP A 1 194 ? -8.583 -24.123 -4.731 1.00 84.75 194 ASP A N 1
ATOM 1545 C CA . ASP A 1 194 ? -8.324 -24.233 -6.176 1.00 84.75 194 ASP A CA 1
ATOM 1546 C C . ASP A 1 194 ? -8.013 -22.873 -6.832 1.00 84.75 194 ASP A C 1
ATOM 1548 O O . ASP A 1 194 ? -7.805 -22.769 -8.040 1.00 84.75 194 ASP A O 1
ATOM 1552 N N . LYS A 1 195 ? -8.007 -21.790 -6.044 1.00 87.12 195 LYS A N 1
ATOM 1553 C CA . LYS A 1 195 ? -7.712 -20.439 -6.523 1.00 87.12 195 LYS A CA 1
ATOM 1554 C C . LYS A 1 195 ? -6.217 -20.275 -6.762 1.00 87.12 195 LYS A C 1
ATOM 1556 O O . LYS A 1 195 ? -5.399 -20.580 -5.900 1.00 87.12 195 LYS A O 1
ATOM 1561 N N . LEU A 1 196 ? -5.869 -19.677 -7.893 1.00 89.00 196 LEU A N 1
ATOM 1562 C CA . LEU A 1 196 ? -4.506 -19.252 -8.195 1.00 89.00 196 LEU A CA 1
ATOM 1563 C C . LEU A 1 196 ? -4.249 -17.839 -7.654 1.00 89.00 196 LEU A C 1
ATOM 1565 O O . LEU A 1 196 ? -5.172 -17.036 -7.475 1.00 89.00 196 LEU A O 1
ATOM 1569 N N . CYS A 1 197 ? -2.988 -17.518 -7.386 1.00 87.25 197 CYS A N 1
ATOM 1570 C CA . CYS A 1 197 ? -2.552 -16.155 -7.139 1.00 87.25 197 CYS A CA 1
ATOM 1571 C C . CYS A 1 197 ? -1.342 -15.795 -7.997 1.00 87.25 197 CYS A C 1
ATOM 1573 O O . CYS A 1 197 ? -0.470 -16.613 -8.285 1.00 87.25 197 CYS A O 1
ATOM 1575 N N . LEU A 1 198 ? -1.329 -14.531 -8.414 1.00 88.50 198 LEU A N 1
ATOM 1576 C CA . LEU A 1 198 ? -0.231 -13.940 -9.156 1.00 88.50 198 LEU A CA 1
ATOM 1577 C C . LEU A 1 198 ? 0.736 -13.284 -8.176 1.00 88.50 198 LEU A C 1
ATOM 1579 O O . LEU A 1 198 ? 0.339 -12.380 -7.434 1.00 88.50 198 LEU A O 1
ATOM 1583 N N . VAL A 1 199 ? 1.986 -13.722 -8.211 1.00 88.19 199 VAL A N 1
ATOM 1584 C CA . VAL A 1 199 ? 3.105 -13.239 -7.403 1.00 88.19 199 VAL A CA 1
ATOM 1585 C C . VAL A 1 199 ? 4.019 -12.417 -8.301 1.00 88.19 199 VAL A C 1
ATOM 1587 O O . VAL A 1 199 ? 4.350 -12.852 -9.399 1.00 88.19 199 VAL A O 1
ATOM 1590 N N . VAL A 1 200 ? 4.412 -11.233 -7.840 1.00 88.50 200 VAL A N 1
ATOM 1591 C CA . VAL A 1 200 ? 5.422 -10.396 -8.497 1.00 88.50 200 VAL A CA 1
ATOM 1592 C C . VAL A 1 200 ? 6.708 -10.540 -7.699 1.00 88.50 200 VAL A C 1
ATOM 1594 O O . VAL A 1 200 ? 6.721 -10.258 -6.501 1.00 88.50 200 VAL A O 1
ATOM 1597 N N . ASP A 1 201 ? 7.764 -11.040 -8.330 1.00 89.88 201 ASP A N 1
ATOM 1598 C CA . ASP A 1 201 ? 8.999 -11.404 -7.637 1.00 89.88 201 ASP A CA 1
ATOM 1599 C C . ASP A 1 201 ? 10.020 -10.269 -7.690 1.00 89.88 201 ASP A C 1
ATOM 1601 O O . ASP A 1 201 ? 10.968 -10.272 -8.472 1.00 89.88 201 ASP A O 1
ATOM 1605 N N . HIS A 1 202 ? 9.818 -9.281 -6.818 1.00 88.62 202 HIS A N 1
ATOM 1606 C CA . HIS A 1 202 ? 10.699 -8.114 -6.669 1.00 88.62 202 HIS A CA 1
ATOM 1607 C C . HIS A 1 202 ? 12.104 -8.439 -6.155 1.00 88.62 202 HIS A C 1
ATOM 1609 O O . HIS A 1 202 ? 12.962 -7.556 -6.127 1.00 88.62 202 HIS A O 1
ATOM 1615 N N . SER A 1 203 ? 12.342 -9.685 -5.745 1.00 90.88 203 SER A N 1
ATOM 1616 C CA . SER A 1 203 ? 13.638 -10.192 -5.286 1.00 90.88 203 SER A CA 1
ATOM 1617 C C . SER A 1 203 ? 14.348 -11.025 -6.360 1.00 90.88 203 SER A C 1
ATOM 1619 O O . SER A 1 203 ? 15.419 -11.581 -6.112 1.00 90.88 203 SER A O 1
ATOM 1621 N N . ALA A 1 204 ? 13.769 -11.127 -7.558 1.00 89.50 204 ALA A N 1
ATOM 1622 C CA . ALA A 1 204 ? 14.329 -11.899 -8.648 1.00 89.50 204 ALA A CA 1
ATOM 1623 C C . ALA A 1 204 ? 15.596 -11.249 -9.215 1.00 89.50 204 ALA A C 1
ATOM 1625 O O . ALA A 1 204 ? 15.548 -10.154 -9.764 1.00 89.50 204 ALA A O 1
ATOM 1626 N N . GLY A 1 205 ? 16.704 -11.992 -9.192 1.00 87.88 205 GLY A N 1
ATOM 1627 C CA . GLY A 1 205 ? 17.928 -11.631 -9.912 1.00 87.88 205 GLY A CA 1
ATOM 1628 C C . GLY A 1 205 ? 18.913 -10.813 -9.081 1.00 87.88 205 GLY A C 1
ATOM 1629 O O . GLY A 1 205 ? 18.642 -10.427 -7.947 1.00 87.88 205 GLY A O 1
ATOM 1630 N N . ILE A 1 206 ? 20.099 -10.584 -9.646 1.00 87.50 206 ILE A N 1
ATOM 1631 C CA . ILE A 1 206 ? 21.177 -9.836 -8.978 1.00 87.50 206 ILE A CA 1
ATOM 1632 C C . ILE A 1 206 ? 20.902 -8.328 -8.929 1.00 87.50 206 ILE A C 1
ATOM 1634 O O . ILE A 1 206 ? 21.383 -7.656 -8.022 1.00 87.50 206 ILE A O 1
ATOM 1638 N N . TYR A 1 207 ? 20.085 -7.824 -9.859 1.00 89.25 207 TYR A N 1
ATOM 1639 C CA . TYR A 1 207 ? 19.646 -6.432 -9.937 1.00 89.25 207 TYR A CA 1
ATOM 1640 C C . TYR A 1 207 ? 18.155 -6.303 -9.588 1.00 89.25 207 TYR A C 1
ATOM 1642 O O . TYR A 1 207 ? 17.391 -5.591 -10.240 1.00 89.25 207 TYR A O 1
ATOM 1650 N N . SER A 1 208 ? 17.724 -7.058 -8.575 1.00 89.75 208 SER A N 1
ATOM 1651 C CA . SER A 1 208 ? 16.341 -7.050 -8.096 1.00 89.75 208 SER A CA 1
ATOM 1652 C C . SER A 1 208 ? 15.969 -5.704 -7.464 1.00 89.75 208 SER A C 1
ATOM 1654 O O . SER A 1 208 ? 16.795 -5.082 -6.788 1.00 89.75 208 SER A O 1
ATOM 1656 N N . LEU A 1 209 ? 14.714 -5.274 -7.602 1.00 88.69 209 LEU A N 1
ATOM 1657 C CA . LEU A 1 209 ? 14.252 -4.007 -7.023 1.00 88.69 209 LEU A CA 1
ATOM 1658 C C . LEU A 1 209 ? 14.395 -3.986 -5.497 1.00 88.69 209 LEU A C 1
ATOM 1660 O O . LEU A 1 209 ? 14.856 -3.005 -4.920 1.00 88.69 209 LEU A O 1
ATOM 1664 N N . ASN A 1 210 ? 14.105 -5.105 -4.829 1.00 91.06 210 ASN A N 1
ATOM 1665 C CA . ASN A 1 210 ? 14.259 -5.210 -3.377 1.00 91.06 210 ASN A CA 1
ATOM 1666 C C . ASN A 1 210 ? 15.711 -5.080 -2.910 1.00 91.06 210 ASN A C 1
ATOM 1668 O O . ASN A 1 210 ? 15.943 -4.728 -1.755 1.00 91.06 210 ASN A O 1
ATOM 1672 N N . SER A 1 211 ? 16.692 -5.348 -3.777 1.00 90.00 211 SER A N 1
ATOM 1673 C CA . SER A 1 211 ? 18.106 -5.177 -3.439 1.00 90.00 211 SER A CA 1
ATOM 1674 C C . SER A 1 211 ? 18.589 -3.722 -3.476 1.00 90.00 211 SER A C 1
ATOM 1676 O O . SER A 1 211 ? 19.663 -3.444 -2.936 1.00 90.00 211 SER A O 1
ATOM 1678 N N . MET A 1 212 ? 17.791 -2.805 -4.041 1.00 89.44 212 MET A N 1
ATOM 1679 C CA . MET A 1 212 ? 18.006 -1.350 -3.985 1.00 89.44 212 MET A CA 1
ATOM 1680 C C . MET A 1 212 ? 17.525 -0.738 -2.663 1.00 89.44 212 MET A C 1
ATOM 1682 O O . MET A 1 212 ? 17.846 0.406 -2.362 1.00 89.44 212 MET A O 1
ATOM 1686 N N . ILE A 1 213 ? 16.754 -1.485 -1.869 1.00 89.94 213 ILE A N 1
ATOM 1687 C CA . ILE A 1 213 ? 16.170 -1.017 -0.612 1.00 89.94 213 ILE A CA 1
ATOM 1688 C C . ILE A 1 213 ? 16.926 -1.669 0.544 1.00 89.94 213 ILE A C 1
ATOM 1690 O O . ILE A 1 213 ? 17.004 -2.899 0.642 1.00 89.94 213 ILE A O 1
ATOM 1694 N N . LEU A 1 214 ? 17.475 -0.853 1.443 1.00 87.94 214 LEU A N 1
ATOM 1695 C CA . LEU A 1 214 ? 18.173 -1.338 2.634 1.00 87.94 214 LEU A CA 1
ATOM 1696 C C . LEU A 1 214 ? 17.248 -2.218 3.485 1.00 87.94 214 LEU A C 1
ATOM 1698 O O . LEU A 1 214 ? 16.100 -1.867 3.731 1.00 87.94 214 LEU A O 1
ATOM 1702 N N . LYS A 1 215 ? 17.761 -3.348 3.992 1.00 86.38 215 LYS A N 1
ATOM 1703 C CA . LYS A 1 215 ? 16.968 -4.308 4.787 1.00 86.38 215 LYS A CA 1
ATOM 1704 C C . LYS A 1 215 ? 16.333 -3.690 6.038 1.00 86.38 215 LYS A C 1
ATOM 1706 O O . LYS A 1 215 ? 15.281 -4.158 6.463 1.00 86.38 215 LYS A O 1
ATOM 1711 N N . SER A 1 216 ? 16.949 -2.657 6.617 1.00 85.81 216 SER A N 1
ATOM 1712 C CA . SER A 1 216 ? 16.369 -1.891 7.729 1.00 85.81 216 SER A CA 1
ATOM 1713 C C . SER A 1 216 ? 15.015 -1.290 7.360 1.00 85.81 216 SER A C 1
ATOM 1715 O O . SER A 1 216 ? 14.111 -1.270 8.189 1.00 85.81 216 SER A O 1
ATOM 1717 N N . GLU A 1 217 ? 14.843 -0.891 6.099 1.00 86.69 217 GLU A N 1
ATOM 1718 C CA . GLU A 1 217 ? 13.639 -0.217 5.623 1.00 86.69 217 GLU A CA 1
ATOM 1719 C C . GLU A 1 217 ? 12.486 -1.182 5.310 1.00 86.69 217 GLU A C 1
ATOM 1721 O O . GLU A 1 217 ? 11.369 -0.724 5.082 1.00 86.69 217 GLU A O 1
ATOM 1726 N N . HIS A 1 218 ? 12.736 -2.501 5.331 1.00 82.94 218 HIS A N 1
ATOM 1727 C CA . HIS A 1 218 ? 11.721 -3.542 5.103 1.00 82.94 218 HIS A CA 1
ATOM 1728 C C . HIS A 1 218 ? 10.894 -3.824 6.365 1.00 82.94 218 HIS A C 1
ATOM 1730 O O . HIS A 1 218 ? 9.815 -4.411 6.287 1.00 82.94 218 HIS A O 1
ATOM 1736 N N . THR A 1 219 ? 11.409 -3.443 7.537 1.00 80.88 219 THR A N 1
ATOM 1737 C CA . THR A 1 219 ? 10.746 -3.693 8.820 1.00 80.88 219 THR A CA 1
ATOM 1738 C C . THR A 1 219 ? 9.645 -2.666 9.054 1.00 80.88 219 THR A C 1
ATOM 1740 O O . THR A 1 219 ? 9.832 -1.471 8.832 1.00 80.88 219 THR A O 1
ATOM 1743 N N . MET A 1 220 ? 8.497 -3.133 9.540 1.00 81.19 220 MET A N 1
ATOM 1744 C CA . MET A 1 220 ? 7.349 -2.298 9.876 1.00 81.19 220 MET A CA 1
ATOM 1745 C C . MET A 1 220 ? 6.949 -2.528 11.325 1.00 81.19 220 MET A C 1
ATOM 1747 O O . MET A 1 220 ? 6.944 -3.663 11.802 1.00 81.19 220 MET A O 1
ATOM 1751 N N . HIS A 1 221 ? 6.569 -1.449 12.000 1.00 82.94 221 HIS A N 1
ATOM 1752 C CA . HIS A 1 221 ? 5.826 -1.544 13.248 1.00 82.94 221 HIS A CA 1
ATOM 1753 C C . HIS A 1 221 ? 4.376 -1.903 12.917 1.00 82.94 221 HIS A C 1
ATOM 1755 O O . HIS A 1 221 ? 3.786 -1.275 12.043 1.00 82.94 221 HIS A O 1
ATOM 1761 N N . LEU A 1 222 ? 3.824 -2.927 13.562 1.00 85.81 222 LEU A N 1
ATOM 1762 C CA . LEU A 1 222 ? 2.456 -3.403 13.342 1.00 85.81 222 LEU A CA 1
ATOM 1763 C C . LEU A 1 222 ? 1.807 -3.701 14.689 1.00 85.81 222 LEU A C 1
ATOM 1765 O O . LEU A 1 222 ? 2.487 -4.144 15.623 1.00 85.81 222 LEU A O 1
ATOM 1769 N N . ASP A 1 223 ? 0.491 -3.518 14.769 1.00 87.69 223 ASP A N 1
ATOM 1770 C CA . ASP A 1 223 ? -0.253 -4.005 15.921 1.00 87.69 223 ASP A CA 1
ATOM 1771 C C . ASP A 1 223 ? -0.348 -5.529 15.865 1.00 87.69 223 ASP A C 1
ATOM 1773 O O . ASP A 1 223 ? -0.247 -6.155 14.810 1.00 87.69 223 ASP A O 1
ATOM 1777 N N . GLY A 1 224 ? -0.517 -6.155 17.022 1.00 85.62 224 GLY A N 1
ATOM 1778 C CA . GLY A 1 224 ? -0.631 -7.598 17.134 1.00 85.62 224 GLY A CA 1
ATOM 1779 C C . GLY A 1 224 ? -1.861 -8.013 17.919 1.00 85.62 224 GLY A C 1
ATOM 1780 O O . GLY A 1 224 ? -2.558 -7.212 18.539 1.00 85.62 224 GLY A O 1
ATOM 1781 N N . LEU A 1 225 ? -2.084 -9.326 17.956 1.00 86.50 225 LEU A N 1
ATOM 1782 C CA . LEU A 1 225 ? -3.125 -9.914 18.799 1.00 86.50 225 LEU A CA 1
ATOM 1783 C C . LEU A 1 225 ? -2.887 -9.656 20.292 1.00 86.50 225 LEU A C 1
ATOM 1785 O O . LEU A 1 225 ? -3.833 -9.738 21.063 1.00 86.50 225 LEU A O 1
ATOM 1789 N N . GLN A 1 226 ? -1.651 -9.324 20.684 1.00 83.94 226 GLN A N 1
ATOM 1790 C CA . GLN A 1 226 ? -1.284 -8.928 22.046 1.00 83.94 226 GLN A CA 1
ATOM 1791 C C . GLN A 1 226 ? -2.101 -7.725 22.516 1.00 83.94 226 GLN A C 1
ATOM 1793 O O . GLN A 1 226 ? -2.798 -7.837 23.522 1.00 83.94 226 GLN A O 1
ATOM 1798 N N . GLN A 1 227 ? -2.087 -6.637 21.739 1.00 85.88 227 GLN A N 1
ATOM 1799 C CA . GLN A 1 227 ? -2.850 -5.427 22.039 1.00 85.88 227 GLN A CA 1
ATOM 1800 C C . GLN A 1 227 ? -4.361 -5.690 22.037 1.00 85.88 227 GLN A C 1
ATOM 1802 O O . GLN A 1 227 ? -5.064 -5.242 22.939 1.00 85.88 227 GLN A O 1
ATOM 1807 N N . LEU A 1 228 ? -4.861 -6.500 21.093 1.00 89.56 228 LEU A N 1
ATOM 1808 C CA . LEU A 1 228 ? -6.276 -6.890 21.082 1.00 89.56 228 LEU A CA 1
ATOM 1809 C C . LEU A 1 228 ? -6.673 -7.655 22.349 1.00 89.56 228 LEU A C 1
ATOM 1811 O O . LEU A 1 228 ? -7.727 -7.396 22.923 1.00 89.56 228 LEU A O 1
ATOM 1815 N N . GLY A 1 229 ? -5.855 -8.610 22.792 1.00 88.31 229 GLY A N 1
ATOM 1816 C CA . GLY A 1 229 ? -6.153 -9.362 24.006 1.00 88.31 229 GLY A CA 1
ATOM 1817 C C . GLY A 1 229 ? -6.083 -8.504 25.268 1.00 88.31 229 GLY A C 1
ATOM 1818 O O . GLY A 1 229 ? -6.935 -8.665 26.139 1.00 88.31 229 GLY A O 1
ATOM 1819 N N . GLU A 1 230 ? -5.144 -7.554 25.344 1.00 86.50 230 GLU A N 1
ATOM 1820 C CA . GLU A 1 230 ? -5.095 -6.560 26.426 1.00 86.50 230 GLU A CA 1
ATOM 1821 C C . GLU A 1 230 ? -6.384 -5.728 26.465 1.00 86.50 230 GLU A C 1
ATOM 1823 O O . GLU A 1 230 ? -7.025 -5.650 27.514 1.00 86.50 230 GLU A O 1
ATOM 1828 N N . ALA A 1 231 ? -6.824 -5.208 25.314 1.00 89.56 231 ALA A N 1
ATOM 1829 C CA . ALA A 1 231 ? -8.066 -4.447 25.191 1.00 89.56 231 ALA A CA 1
ATOM 1830 C C . ALA A 1 231 ? -9.300 -5.260 25.621 1.00 89.56 231 ALA A C 1
ATOM 1832 O O . ALA A 1 231 ? -10.102 -4.802 26.434 1.00 89.56 231 ALA A O 1
ATOM 1833 N N . LEU A 1 232 ? -9.421 -6.513 25.169 1.00 90.69 232 LEU A N 1
ATOM 1834 C CA . LEU A 1 232 ? -10.528 -7.401 25.548 1.00 90.69 232 LEU A CA 1
ATOM 1835 C C . LEU A 1 232 ? -10.550 -7.719 27.052 1.00 90.69 232 LEU A C 1
ATOM 1837 O O . LEU A 1 232 ? -11.626 -7.853 27.644 1.00 90.69 232 LEU A O 1
ATOM 1841 N N . ILE A 1 233 ? -9.381 -7.855 27.683 1.00 89.00 233 ILE A N 1
ATOM 1842 C CA . ILE A 1 233 ? -9.270 -8.077 29.130 1.00 89.00 233 ILE A CA 1
ATOM 1843 C C . ILE A 1 233 ? -9.687 -6.824 29.894 1.00 89.00 233 ILE A C 1
ATOM 1845 O O . ILE A 1 233 ? -10.447 -6.939 30.858 1.00 89.00 233 ILE A O 1
ATOM 1849 N N . CYS A 1 234 ? -9.234 -5.644 29.467 1.00 88.50 234 CYS A N 1
ATOM 1850 C CA . CYS A 1 234 ? -9.660 -4.369 30.041 1.00 88.50 234 CYS A CA 1
ATOM 1851 C C . CYS A 1 234 ? -11.180 -4.198 29.921 1.00 88.50 234 CYS A C 1
ATOM 1853 O O . CYS A 1 234 ? -11.850 -4.014 30.937 1.00 88.50 234 CYS A O 1
ATOM 1855 N N . ALA A 1 235 ? -11.748 -4.423 28.735 1.00 90.12 235 ALA A N 1
ATOM 1856 C CA . ALA A 1 235 ? -13.189 -4.377 28.501 1.00 90.12 235 ALA A CA 1
ATOM 1857 C C . ALA A 1 235 ? -13.971 -5.326 29.423 1.00 90.12 235 ALA A C 1
ATOM 1859 O O . ALA A 1 235 ? -14.980 -4.945 30.019 1.00 90.12 235 ALA A O 1
ATOM 1860 N N . ARG A 1 236 ? -13.489 -6.566 29.595 1.00 89.81 236 ARG A N 1
ATOM 1861 C CA . ARG A 1 236 ? -14.097 -7.556 30.499 1.00 89.81 236 ARG A CA 1
ATOM 1862 C C . ARG A 1 236 ? -14.023 -7.121 31.965 1.00 89.81 236 ARG A C 1
ATOM 1864 O O . ARG A 1 236 ? -14.969 -7.358 32.712 1.00 89.81 236 ARG A O 1
ATOM 1871 N N . ARG A 1 237 ? -12.918 -6.498 32.387 1.00 90.69 237 ARG A N 1
ATOM 1872 C CA . ARG A 1 237 ? -12.739 -5.983 33.756 1.00 90.69 237 ARG A CA 1
ATOM 1873 C C . ARG A 1 237 ? -13.661 -4.798 34.038 1.00 90.69 237 ARG A C 1
ATOM 1875 O O . ARG A 1 237 ? -14.255 -4.743 35.110 1.00 90.69 237 ARG A O 1
ATOM 1882 N N . GLU A 1 238 ? -13.800 -3.886 33.084 1.00 91.62 238 GLU A N 1
ATOM 1883 C CA . GLU A 1 238 ? -14.590 -2.661 33.242 1.00 91.62 238 GLU A CA 1
ATOM 1884 C C . GLU A 1 238 ? -16.097 -2.892 33.089 1.00 91.62 238 GLU A C 1
ATOM 1886 O O . GLU A 1 238 ? -16.905 -2.233 33.747 1.00 91.62 238 GLU A O 1
ATOM 1891 N N . HIS A 1 239 ? -16.498 -3.840 32.239 1.00 91.06 239 HIS A N 1
ATOM 1892 C CA . HIS A 1 239 ? -17.897 -4.011 31.845 1.00 91.06 239 HIS A CA 1
ATOM 1893 C C . HIS A 1 239 ? -18.506 -5.369 32.210 1.00 91.06 239 HIS A C 1
ATOM 1895 O O . HIS A 1 239 ? -19.677 -5.612 31.901 1.00 91.06 239 HIS A O 1
ATOM 1901 N N . GLY A 1 240 ? -17.755 -6.231 32.902 1.00 91.94 240 GLY A N 1
ATOM 1902 C CA . GLY A 1 240 ? -18.214 -7.547 33.340 1.00 91.94 240 GLY A CA 1
ATOM 1903 C C . GLY A 1 240 ? -18.593 -8.445 32.163 1.00 91.94 240 GLY A C 1
ATOM 1904 O O . GLY A 1 240 ? -18.002 -8.376 31.089 1.00 91.94 240 GLY A O 1
ATOM 1905 N N . ASP A 1 241 ? -19.616 -9.280 32.336 1.00 91.88 241 ASP A N 1
ATOM 1906 C CA . ASP A 1 241 ? -19.986 -10.308 31.353 1.00 91.88 241 ASP A CA 1
ATOM 1907 C C . ASP A 1 241 ? -20.815 -9.820 30.160 1.00 91.88 241 ASP A C 1
ATOM 1909 O O . ASP A 1 241 ? -21.502 -10.612 29.506 1.00 91.88 241 ASP A O 1
ATOM 1913 N N . LYS A 1 242 ? -20.741 -8.526 29.832 1.00 92.62 242 LYS A N 1
ATOM 1914 C CA . LYS A 1 242 ? -21.349 -8.027 28.598 1.00 92.62 242 LYS A CA 1
ATOM 1915 C C . LYS A 1 242 ? -20.755 -8.772 27.391 1.00 92.62 242 LYS A C 1
ATOM 1917 O O . LYS A 1 242 ? -19.531 -8.880 27.286 1.00 92.62 242 LYS A O 1
ATOM 1922 N N . PRO A 1 243 ? -21.591 -9.301 26.479 1.00 92.06 243 PRO A N 1
ATOM 1923 C CA . PRO A 1 243 ? -21.088 -10.013 25.314 1.00 92.06 243 PRO A CA 1
ATOM 1924 C C . PRO A 1 243 ? -20.264 -9.085 24.417 1.00 92.06 243 PRO A C 1
ATOM 1926 O O . PRO A 1 243 ? -20.735 -8.014 24.034 1.00 92.06 243 PRO A O 1
ATOM 1929 N N . LEU A 1 244 ? -19.052 -9.523 24.078 1.00 92.75 244 LEU A N 1
ATOM 1930 C CA . LEU A 1 244 ? -18.139 -8.829 23.171 1.00 92.75 244 LEU A CA 1
ATOM 1931 C C . LEU A 1 244 ? -18.144 -9.532 21.812 1.00 92.75 244 LEU A C 1
ATOM 1933 O O . LEU A 1 244 ? -18.189 -10.763 21.749 1.00 92.75 244 LEU A O 1
ATOM 1937 N N . VAL A 1 245 ? -18.064 -8.757 20.739 1.00 90.81 245 VAL A N 1
ATOM 1938 C CA . VAL A 1 245 ? -17.913 -9.230 19.365 1.00 90.81 245 VAL A CA 1
ATOM 1939 C C . VAL A 1 245 ? -16.594 -8.707 18.824 1.00 90.81 245 VAL A C 1
ATOM 1941 O O . VAL A 1 245 ? -16.308 -7.523 18.928 1.00 90.81 245 VAL A O 1
ATOM 1944 N N . ILE A 1 246 ? -15.798 -9.597 18.238 1.00 91.50 246 ILE A N 1
ATOM 1945 C CA . ILE A 1 246 ? -14.568 -9.238 17.532 1.00 91.50 246 ILE A CA 1
ATOM 1946 C C . ILE A 1 246 ? -14.896 -9.158 16.049 1.00 91.50 246 ILE A C 1
ATOM 1948 O O . ILE A 1 246 ? -15.555 -10.050 15.506 1.00 91.50 246 ILE A O 1
ATOM 1952 N N . TRP A 1 247 ? -14.397 -8.125 15.387 1.00 88.75 247 TRP A N 1
ATOM 1953 C CA . TRP A 1 247 ? -14.544 -7.963 13.951 1.00 88.75 247 TRP A CA 1
ATOM 1954 C C . TRP A 1 247 ? -13.188 -7.746 13.285 1.00 88.75 247 TRP A C 1
ATOM 1956 O O . TRP A 1 247 ? -12.210 -7.331 13.909 1.00 88.75 247 TRP A O 1
ATOM 1966 N N . LYS A 1 248 ? -13.137 -8.057 11.989 1.00 87.69 248 LYS A N 1
ATOM 1967 C CA . LYS A 1 248 ? -12.009 -7.722 11.123 1.00 87.69 248 LYS A CA 1
ATOM 1968 C C . LYS A 1 248 ? -12.517 -7.182 9.793 1.00 87.69 248 LYS A C 1
ATOM 1970 O O . LYS A 1 248 ? -13.521 -7.668 9.273 1.00 87.69 248 LYS A O 1
ATOM 1975 N N . SER A 1 249 ? -11.784 -6.233 9.239 1.00 83.06 249 SER A N 1
ATOM 1976 C CA . SER A 1 249 ? -11.975 -5.682 7.906 1.00 83.06 249 SER A CA 1
ATOM 1977 C C . SER A 1 249 ? -10.705 -5.898 7.089 1.00 83.06 249 SER A C 1
ATOM 1979 O O . 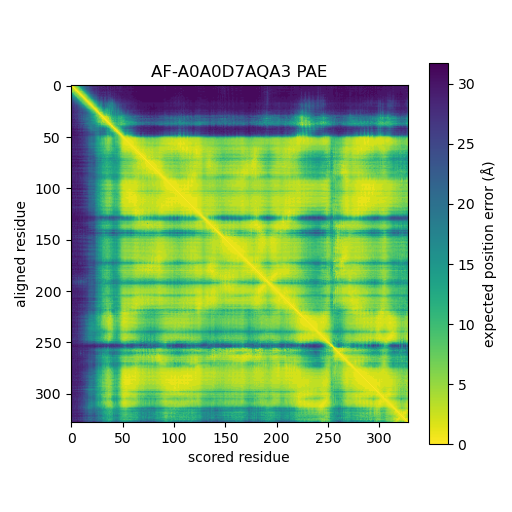SER A 1 249 ? -9.603 -5.742 7.610 1.00 83.06 249 SER A O 1
ATOM 1981 N N . ASP A 1 250 ? -10.872 -6.284 5.827 1.00 74.81 250 ASP A N 1
ATOM 1982 C CA . ASP A 1 250 ? -9.786 -6.566 4.883 1.00 74.81 250 ASP A CA 1
ATOM 1983 C C . ASP A 1 250 ? -9.775 -5.485 3.795 1.00 74.81 250 ASP A C 1
ATOM 1985 O O . ASP A 1 250 ? -10.809 -5.204 3.176 1.00 74.81 250 ASP A O 1
ATOM 1989 N N . ILE A 1 251 ? -8.613 -4.871 3.565 1.00 65.94 251 ILE A N 1
ATOM 1990 C CA . ILE A 1 251 ? -8.419 -3.860 2.527 1.00 65.94 251 ILE A CA 1
ATOM 1991 C C . ILE A 1 251 ? -7.664 -4.472 1.339 1.00 65.94 251 ILE A C 1
ATOM 1993 O O . ILE A 1 251 ? -6.500 -4.852 1.419 1.00 65.94 251 ILE A O 1
ATOM 1997 N N . SER A 1 252 ? -8.330 -4.532 0.181 1.00 54.16 252 SER A N 1
ATOM 1998 C CA . SER A 1 252 ? -7.797 -5.215 -1.006 1.00 54.16 252 SER A CA 1
ATOM 1999 C C . SER A 1 252 ? -6.678 -4.462 -1.762 1.00 54.16 252 SER A C 1
ATOM 2001 O O . SER A 1 252 ? -6.580 -3.238 -1.733 1.00 54.16 252 SER A O 1
ATOM 2003 N N . LYS A 1 253 ? -5.868 -5.248 -2.490 1.00 54.16 253 LYS A N 1
ATOM 2004 C CA . LYS A 1 253 ? -4.512 -4.971 -3.025 1.00 54.16 253 LYS A CA 1
ATOM 2005 C C . LYS A 1 253 ? -4.463 -4.386 -4.444 1.00 54.16 253 LYS A C 1
ATOM 2007 O O . LYS A 1 253 ? -5.397 -4.619 -5.215 1.00 54.16 253 LYS A O 1
ATOM 2012 N N . ILE A 1 254 ? -3.324 -3.775 -4.827 1.00 39.25 254 ILE A N 1
ATOM 2013 C CA . ILE A 1 254 ? -2.929 -3.464 -6.227 1.00 39.25 254 ILE A CA 1
ATOM 2014 C C . ILE A 1 254 ? -1.369 -3.517 -6.404 1.00 39.25 254 ILE A C 1
ATOM 2016 O O . ILE A 1 254 ? -0.721 -3.749 -5.394 1.00 39.25 254 ILE A O 1
ATOM 2020 N N . LYS A 1 255 ? -0.743 -3.486 -7.605 1.00 41.66 255 LYS A N 1
ATOM 2021 C CA . LYS A 1 255 ? 0.645 -3.977 -7.904 1.00 41.66 255 LYS A CA 1
ATOM 2022 C C . LYS A 1 255 ? 1.598 -2.921 -8.569 1.00 41.66 255 LYS A C 1
ATOM 2024 O O . LYS A 1 255 ? 1.329 -1.745 -8.431 1.00 41.66 255 LYS A O 1
ATOM 2029 N N . GLN A 1 256 ? 2.734 -3.302 -9.203 1.00 59.47 256 GLN A N 1
ATOM 2030 C CA . GLN A 1 256 ? 3.797 -2.454 -9.853 1.00 59.47 256 GLN A CA 1
ATOM 2031 C C . GLN A 1 256 ? 4.244 -3.047 -11.221 1.00 59.47 256 GLN A C 1
ATOM 2033 O O . GLN A 1 256 ? 3.710 -4.088 -11.594 1.00 59.47 256 GLN A O 1
ATOM 2038 N N . THR A 1 257 ? 5.187 -2.427 -11.961 1.00 57.31 257 THR A N 1
ATOM 2039 C CA . THR A 1 257 ? 5.614 -2.853 -13.316 1.00 57.31 257 THR A CA 1
ATOM 2040 C C . THR A 1 257 ? 5.919 -4.346 -13.409 1.00 57.31 257 THR A C 1
ATOM 2042 O O . THR A 1 257 ? 6.786 -4.870 -12.712 1.00 57.31 257 THR A O 1
ATOM 2045 N N . VAL A 1 258 ? 5.211 -5.032 -14.297 1.00 73.75 258 VAL A N 1
ATOM 2046 C CA . VAL A 1 258 ? 5.257 -6.484 -14.454 1.00 73.75 258 VAL A CA 1
ATOM 2047 C C . VAL A 1 258 ? 5.449 -6.851 -15.913 1.00 73.75 258 VAL A C 1
ATOM 2049 O O . VAL A 1 258 ? 4.820 -6.281 -16.807 1.00 73.75 258 VAL A O 1
ATOM 2052 N N . VAL A 1 259 ? 6.309 -7.839 -16.147 1.00 75.56 259 VAL A N 1
ATOM 2053 C CA . VAL A 1 259 ? 6.528 -8.402 -17.479 1.00 75.56 259 VAL A CA 1
ATOM 2054 C C . VAL A 1 259 ? 5.768 -9.716 -17.588 1.00 75.56 259 VAL A C 1
ATOM 2056 O O . VAL A 1 259 ? 5.955 -10.632 -16.786 1.00 75.56 259 VAL A O 1
ATOM 2059 N N . PHE A 1 260 ? 4.913 -9.819 -18.602 1.00 79.94 260 PHE A N 1
ATOM 2060 C CA . PHE A 1 260 ? 4.235 -11.061 -18.953 1.00 79.94 260 PHE A CA 1
ATOM 2061 C C . PHE A 1 260 ? 4.170 -11.220 -20.471 1.00 79.94 260 PHE A C 1
ATOM 2063 O O . PHE A 1 260 ? 3.831 -10.277 -21.177 1.00 79.94 260 PHE A O 1
ATOM 2070 N N . ASP A 1 261 ? 4.498 -12.412 -20.979 1.00 77.12 261 ASP A N 1
ATOM 2071 C CA . ASP A 1 261 ? 4.478 -12.719 -22.422 1.00 77.12 261 ASP A CA 1
ATOM 2072 C C . ASP A 1 261 ? 5.316 -11.718 -23.254 1.00 77.12 261 ASP A C 1
ATOM 2074 O O . ASP A 1 261 ? 4.871 -11.207 -24.283 1.00 77.12 261 ASP A O 1
ATOM 2078 N N . CYS A 1 262 ? 6.506 -11.367 -22.738 1.00 76.31 262 CYS A N 1
ATOM 2079 C CA . CYS A 1 262 ? 7.416 -10.352 -23.297 1.00 76.31 262 CYS A CA 1
ATOM 2080 C C . CYS A 1 262 ? 6.776 -8.965 -23.487 1.00 76.31 262 CYS A C 1
ATOM 2082 O O . CYS A 1 262 ? 7.216 -8.174 -24.321 1.00 76.31 262 CYS A O 1
ATOM 2084 N N . LYS A 1 263 ? 5.715 -8.670 -22.731 1.00 82.31 263 LYS A N 1
ATOM 2085 C CA . LYS A 1 263 ? 5.033 -7.380 -22.733 1.00 82.31 263 LYS A CA 1
ATOM 2086 C C . LYS A 1 263 ? 5.163 -6.761 -21.343 1.00 82.31 263 LYS A C 1
ATOM 2088 O O . LYS A 1 263 ? 4.609 -7.303 -20.382 1.00 82.31 263 LYS A O 1
ATOM 2093 N N . PRO A 1 264 ? 5.900 -5.652 -21.212 1.00 83.62 264 PRO A N 1
ATOM 2094 C CA . PRO A 1 264 ? 5.949 -4.883 -19.993 1.00 83.62 264 PRO A CA 1
ATOM 2095 C C . PRO A 1 264 ? 4.657 -4.078 -19.843 1.00 83.62 264 PRO A C 1
ATOM 2097 O O . PRO A 1 264 ? 4.168 -3.436 -20.778 1.00 83.62 264 PRO A O 1
ATOM 2100 N N . HIS A 1 265 ? 4.116 -4.117 -18.635 1.00 87.69 265 HIS A N 1
ATOM 2101 C CA . HIS A 1 265 ? 3.035 -3.263 -18.169 1.00 87.69 265 HIS A CA 1
ATOM 2102 C C . HIS A 1 265 ? 3.552 -2.489 -16.969 1.00 87.69 265 HIS A C 1
ATOM 2104 O O . HIS A 1 265 ? 4.160 -3.099 -16.095 1.00 87.69 265 HIS A O 1
ATOM 2110 N N . ILE A 1 266 ? 3.298 -1.185 -16.897 1.00 83.69 266 ILE A N 1
ATOM 2111 C CA . ILE A 1 266 ? 3.503 -0.436 -15.653 1.00 83.69 266 ILE A CA 1
ATOM 2112 C C . ILE A 1 266 ? 2.273 -0.648 -14.794 1.00 83.69 266 ILE A C 1
ATOM 2114 O O . ILE A 1 266 ? 1.166 -0.541 -15.309 1.00 83.69 266 ILE A O 1
ATOM 2118 N N . ASP A 1 267 ? 2.440 -0.920 -13.508 1.00 84.12 267 ASP A N 1
ATOM 2119 C CA . ASP A 1 267 ? 1.328 -0.751 -12.578 1.00 84.12 267 ASP A CA 1
ATOM 2120 C C . ASP A 1 267 ? 1.569 0.471 -11.705 1.00 84.12 267 ASP A C 1
ATOM 2122 O O . ASP A 1 267 ? 2.666 0.713 -11.203 1.00 84.12 267 ASP A O 1
ATOM 2126 N N . TRP A 1 268 ? 0.512 1.265 -11.631 1.00 83.38 268 TRP A N 1
ATOM 2127 C CA . TRP A 1 268 ? 0.442 2.585 -11.035 1.00 83.38 268 TRP A CA 1
ATOM 2128 C C . TRP A 1 268 ? 0.156 2.555 -9.534 1.00 83.38 268 TRP A C 1
ATOM 2130 O O . TRP A 1 268 ? -0.165 3.589 -8.951 1.00 83.38 268 TRP A O 1
ATOM 2140 N N . ARG A 1 269 ? 0.211 1.389 -8.883 1.00 83.50 269 ARG A N 1
ATOM 2141 C CA . ARG A 1 269 ? -0.161 1.246 -7.474 1.00 83.50 269 ARG A CA 1
ATOM 2142 C C . ARG A 1 269 ? 0.972 0.693 -6.616 1.00 83.50 269 ARG A C 1
ATOM 2144 O O . ARG A 1 269 ? 2.101 0.481 -7.045 1.00 83.50 269 ARG A O 1
ATOM 2151 N N . ASN A 1 270 ? 0.679 0.531 -5.330 1.00 82.31 270 ASN A N 1
ATOM 2152 C CA . ASN A 1 270 ? 1.643 0.035 -4.362 1.00 82.31 270 ASN A CA 1
ATOM 2153 C C . ASN A 1 270 ? 1.577 -1.496 -4.255 1.00 82.31 270 ASN A C 1
ATOM 2155 O O . ASN A 1 270 ? 0.581 -2.021 -3.762 1.00 82.31 270 ASN A O 1
ATOM 2159 N N . ASN A 1 271 ? 2.634 -2.197 -4.684 1.00 76.31 271 ASN A N 1
ATOM 2160 C CA . ASN A 1 271 ? 2.639 -3.654 -4.857 1.00 76.31 271 ASN A CA 1
ATOM 2161 C C . ASN A 1 271 ? 3.013 -4.463 -3.620 1.00 76.31 271 ASN A C 1
ATOM 2163 O O . ASN A 1 271 ? 3.934 -4.137 -2.887 1.00 76.31 271 ASN A O 1
ATOM 2167 N N . PHE A 1 272 ? 2.410 -5.636 -3.473 1.00 75.88 272 PHE A N 1
ATOM 2168 C CA . PHE A 1 272 ? 2.910 -6.628 -2.530 1.00 75.88 272 PHE A CA 1
ATOM 2169 C C . PHE A 1 272 ? 4.226 -7.238 -3.015 1.00 75.88 272 PHE A C 1
ATOM 2171 O O . PHE A 1 272 ? 4.405 -7.529 -4.196 1.00 75.88 272 PHE A O 1
ATOM 2178 N N . GLY A 1 273 ? 5.136 -7.468 -2.070 1.00 76.12 273 GLY A N 1
ATOM 2179 C CA . GLY A 1 273 ? 6.458 -8.035 -2.334 1.00 76.12 273 GLY A CA 1
ATOM 2180 C C . GLY A 1 273 ? 7.556 -6.996 -2.563 1.00 76.12 273 GLY A C 1
ATOM 2181 O O . GLY A 1 273 ? 8.721 -7.374 -2.504 1.00 76.12 273 GLY A O 1
ATOM 2182 N N . GLY A 1 274 ? 7.217 -5.717 -2.764 1.00 81.31 274 GLY A N 1
ATOM 2183 C CA . GLY A 1 274 ? 8.188 -4.622 -2.761 1.00 81.31 274 GLY A CA 1
ATOM 2184 C C . GLY A 1 274 ? 8.668 -4.314 -1.338 1.00 81.31 274 GLY A C 1
ATOM 2185 O O . GLY A 1 274 ? 7.851 -4.189 -0.424 1.00 81.31 274 GLY A O 1
ATOM 2186 N N . GLY A 1 275 ? 9.980 -4.176 -1.142 1.00 83.19 275 GLY A N 1
ATOM 2187 C CA . GLY A 1 275 ? 10.606 -3.972 0.170 1.00 83.19 275 GLY A CA 1
ATOM 2188 C C . GLY A 1 275 ? 10.129 -2.705 0.884 1.00 83.19 275 GLY A C 1
ATOM 2189 O O . GLY A 1 275 ? 9.954 -2.715 2.096 1.00 83.19 275 GLY A O 1
ATOM 2190 N N . GLY A 1 276 ? 9.839 -1.640 0.131 1.00 86.56 276 GLY A N 1
ATOM 2191 C CA . GLY A 1 276 ? 9.288 -0.389 0.665 1.00 86.56 276 GLY A CA 1
ATOM 2192 C C . GLY A 1 276 ? 7.757 -0.336 0.682 1.00 86.56 276 GLY A C 1
ATOM 2193 O O . GLY A 1 276 ? 7.170 0.495 1.373 1.00 86.56 276 GLY A O 1
ATOM 2194 N N . SER A 1 277 ? 7.080 -1.227 -0.044 1.00 87.88 277 SER A N 1
ATOM 2195 C CA . SER A 1 277 ? 5.639 -1.126 -0.283 1.00 87.88 277 SER A CA 1
ATOM 2196 C C . SER A 1 277 ? 4.804 -1.325 0.971 1.00 87.88 277 SER A C 1
ATOM 2198 O O . SER A 1 277 ? 3.873 -0.558 1.225 1.00 87.88 277 SER A O 1
ATOM 2200 N N . GLY A 1 278 ? 5.153 -2.318 1.791 1.00 88.12 278 GLY A N 1
ATOM 2201 C CA . GLY A 1 278 ? 4.479 -2.520 3.071 1.00 88.12 278 GLY A CA 1
ATOM 2202 C C . GLY A 1 278 ? 4.625 -1.296 3.973 1.00 88.12 278 GLY A C 1
ATOM 2203 O O . GLY A 1 278 ? 3.661 -0.884 4.618 1.00 88.12 278 GLY A O 1
ATOM 2204 N N . ARG A 1 279 ? 5.808 -0.675 3.982 1.00 89.06 279 ARG A N 1
ATOM 2205 C CA . ARG A 1 279 ? 6.078 0.492 4.816 1.00 89.06 279 ARG A CA 1
ATOM 2206 C C . ARG A 1 279 ? 5.304 1.720 4.352 1.00 89.06 279 ARG A C 1
ATOM 2208 O O . ARG A 1 279 ? 4.676 2.346 5.192 1.00 89.06 279 ARG A O 1
ATOM 2215 N N . ILE A 1 280 ? 5.259 2.004 3.047 1.00 91.62 280 ILE A N 1
ATOM 2216 C CA . ILE A 1 280 ? 4.406 3.072 2.484 1.00 91.62 280 ILE A CA 1
ATOM 2217 C C . ILE A 1 280 ? 2.959 2.884 2.942 1.00 91.62 280 ILE A C 1
ATOM 2219 O O . ILE A 1 280 ? 2.345 3.810 3.469 1.00 91.62 280 ILE A O 1
ATOM 2223 N N . TRP A 1 281 ? 2.427 1.667 2.775 1.00 90.19 281 TRP A N 1
ATOM 2224 C CA . TRP A 1 281 ? 1.060 1.348 3.179 1.00 90.19 281 TRP A CA 1
ATOM 2225 C C . TRP A 1 281 ? 0.845 1.578 4.673 1.00 90.19 281 TRP A C 1
ATOM 2227 O O . TRP A 1 281 ? -0.086 2.273 5.063 1.00 90.19 281 TRP A O 1
ATOM 2237 N N . THR A 1 282 ? 1.738 1.041 5.500 1.00 90.50 282 THR A N 1
ATOM 2238 C CA . THR A 1 282 ? 1.663 1.142 6.958 1.00 90.50 282 THR A CA 1
ATOM 2239 C C . THR A 1 282 ? 1.736 2.601 7.415 1.00 90.50 282 THR A C 1
ATOM 2241 O O . THR A 1 282 ? 0.947 3.010 8.262 1.00 90.50 282 THR A O 1
ATOM 2244 N N . THR A 1 283 ? 2.606 3.418 6.813 1.00 93.44 283 THR A N 1
ATOM 2245 C CA . THR A 1 283 ? 2.749 4.851 7.114 1.00 93.44 283 THR A CA 1
ATOM 2246 C C . THR A 1 283 ? 1.551 5.691 6.675 1.00 93.44 283 THR A C 1
ATOM 2248 O O . THR A 1 283 ? 1.157 6.621 7.374 1.00 93.44 283 THR A O 1
ATOM 2251 N N . PHE A 1 284 ? 0.912 5.363 5.556 1.00 94.31 284 PHE A N 1
ATOM 2252 C CA . PHE A 1 284 ? -0.375 5.967 5.222 1.00 94.31 284 PHE A CA 1
ATOM 2253 C C . PHE A 1 284 ? -1.461 5.528 6.218 1.00 94.31 284 PHE A C 1
ATOM 2255 O O . PHE A 1 284 ? -2.195 6.351 6.768 1.00 94.31 284 PHE A O 1
ATOM 2262 N N . PHE A 1 285 ? -1.553 4.224 6.471 1.00 93.25 285 PHE A N 1
ATOM 2263 C CA . PHE A 1 285 ? -2.657 3.645 7.222 1.00 93.25 285 PHE A CA 1
ATOM 2264 C C . PHE A 1 285 ? -2.611 4.000 8.711 1.00 93.25 285 PHE A C 1
ATOM 2266 O O . PHE A 1 285 ? -3.663 4.190 9.311 1.00 93.25 285 PHE A O 1
ATOM 2273 N N . MET A 1 286 ? -1.431 4.209 9.303 1.00 94.31 286 MET A N 1
ATOM 2274 C CA . MET A 1 286 ? -1.321 4.709 10.681 1.00 94.31 286 MET A CA 1
ATOM 2275 C C . MET A 1 286 ? -1.989 6.072 10.879 1.00 94.31 286 MET A C 1
ATOM 2277 O O . MET A 1 286 ? -2.593 6.304 11.920 1.00 94.31 286 MET A O 1
ATOM 2281 N N . LEU A 1 287 ? -1.947 6.954 9.874 1.00 97.12 287 LEU A N 1
ATOM 2282 C CA . LEU A 1 287 ? -2.640 8.242 9.932 1.00 97.12 287 LEU A CA 1
ATOM 2283 C C . LEU A 1 287 ? -4.156 8.057 9.813 1.00 97.12 287 LEU A C 1
ATOM 2285 O O . LEU A 1 287 ? -4.917 8.746 10.488 1.00 97.12 287 LEU A O 1
ATOM 2289 N N . VAL A 1 288 ? -4.610 7.088 9.012 1.00 95.44 288 VAL A N 1
ATOM 2290 C CA . VAL A 1 288 ? -6.030 6.704 8.953 1.00 95.44 288 VAL A CA 1
ATOM 2291 C C . VAL A 1 288 ? -6.507 6.168 10.306 1.00 95.44 288 VAL A C 1
ATOM 2293 O O . VAL A 1 288 ? -7.574 6.565 10.773 1.00 95.44 288 VAL A O 1
ATOM 2296 N N . LEU A 1 289 ? -5.711 5.322 10.964 1.00 94.50 289 LEU A N 1
ATOM 2297 C CA . LEU A 1 289 ? -6.005 4.831 12.313 1.00 94.50 289 LEU A CA 1
ATOM 2298 C C . LEU A 1 289 ? -6.017 5.965 13.334 1.00 94.50 289 LEU A C 1
ATOM 2300 O O . LEU A 1 289 ? -6.910 6.012 14.173 1.00 94.50 289 LEU A O 1
ATOM 2304 N N . TRP A 1 290 ? -5.086 6.914 13.234 1.00 96.69 290 TRP A N 1
ATOM 2305 C CA . TRP A 1 290 ? -5.079 8.084 14.105 1.00 96.69 290 TRP A CA 1
ATOM 2306 C C . TRP A 1 290 ? -6.367 8.903 13.952 1.00 96.69 290 TRP A C 1
ATOM 2308 O O . TRP A 1 290 ? -6.996 9.255 14.948 1.00 96.69 290 TRP A O 1
ATOM 2318 N N . ILE A 1 291 ? -6.835 9.140 12.720 1.00 96.56 291 ILE A N 1
ATOM 2319 C CA . ILE A 1 291 ? -8.142 9.774 12.481 1.00 96.56 291 ILE A CA 1
ATOM 2320 C C . ILE A 1 291 ? -9.259 8.951 13.140 1.00 96.56 291 ILE A C 1
ATOM 2322 O O . ILE A 1 291 ? -10.124 9.511 13.813 1.00 96.56 291 ILE A O 1
ATOM 2326 N N . ALA A 1 292 ? -9.264 7.631 12.949 1.00 94.06 292 ALA A N 1
ATOM 2327 C CA . ALA A 1 292 ? -10.292 6.757 13.506 1.00 94.06 292 ALA A CA 1
ATOM 2328 C C . ALA A 1 292 ? -10.346 6.832 15.045 1.00 94.06 292 ALA A C 1
ATOM 2330 O O . ALA A 1 292 ? -11.422 7.011 15.612 1.00 94.06 292 ALA A O 1
ATOM 2331 N N . LEU A 1 293 ? -9.192 6.784 15.708 1.00 93.44 293 LEU A N 1
ATOM 2332 C CA . LEU A 1 293 ? -9.077 6.794 17.167 1.00 93.44 293 LEU A CA 1
ATOM 2333 C C . LEU A 1 293 ? -9.345 8.179 17.766 1.00 93.44 293 LEU A C 1
ATOM 2335 O O . LEU A 1 293 ? -10.160 8.315 18.673 1.00 93.44 293 LEU A O 1
ATOM 2339 N N . PHE A 1 294 ? -8.699 9.223 17.248 1.00 94.88 294 PHE A N 1
ATOM 2340 C CA . PHE A 1 294 ? -8.669 10.535 17.905 1.00 94.88 294 PHE A CA 1
ATOM 2341 C C . PHE A 1 294 ? -9.686 11.537 17.354 1.00 94.88 294 PHE A C 1
ATOM 2343 O O . PHE A 1 294 ? -10.037 12.491 18.045 1.00 94.88 294 PHE A O 1
ATOM 2350 N N . ILE A 1 295 ? -10.181 11.331 16.130 1.00 94.75 295 ILE A N 1
ATOM 2351 C CA . ILE A 1 295 ? -11.190 12.205 15.507 1.00 94.75 295 ILE A CA 1
ATOM 2352 C C . ILE A 1 295 ? -12.558 11.524 15.444 1.00 94.75 295 ILE A C 1
ATOM 2354 O O . ILE A 1 295 ? -13.587 12.192 15.568 1.00 94.75 295 ILE A O 1
ATOM 2358 N N . LYS A 1 296 ? -12.594 10.205 15.216 1.00 92.56 296 LYS A N 1
ATOM 2359 C CA . LYS A 1 296 ? -13.839 9.422 15.148 1.00 92.56 296 LYS A CA 1
ATOM 2360 C C . LYS A 1 296 ? -14.154 8.644 16.420 1.00 92.56 296 LYS A C 1
ATOM 2362 O O . LYS A 1 296 ? -15.263 8.130 16.507 1.00 92.56 296 LYS A O 1
ATOM 2367 N N . PHE A 1 297 ? -13.244 8.624 17.394 1.00 91.69 297 PHE A N 1
ATOM 2368 C CA . PHE A 1 297 ? -13.432 7.971 18.691 1.00 91.69 297 PHE A CA 1
ATOM 2369 C C . PHE A 1 297 ? -13.777 6.478 18.582 1.00 91.69 297 PHE A C 1
ATOM 2371 O O . PHE A 1 297 ? -14.513 5.946 19.409 1.00 91.69 297 PHE A O 1
ATOM 2378 N N . ILE A 1 298 ? -13.242 5.800 17.561 1.00 90.00 298 ILE A N 1
ATOM 2379 C CA . ILE A 1 298 ? -13.303 4.340 17.449 1.00 90.00 298 ILE A CA 1
ATOM 2380 C C . ILE A 1 298 ? -12.214 3.782 18.358 1.00 90.00 298 ILE A C 1
ATOM 2382 O O . ILE A 1 298 ? -11.037 3.881 18.025 1.00 90.00 298 ILE A O 1
ATOM 2386 N N . LEU A 1 299 ? -12.609 3.254 19.513 1.00 88.19 299 LEU A N 1
ATOM 2387 C CA . LEU A 1 299 ? -11.691 2.737 20.527 1.00 88.19 299 LEU A CA 1
ATOM 2388 C C . LEU A 1 299 ? -11.051 1.415 20.084 1.00 88.19 299 LEU A C 1
ATOM 2390 O O . LEU A 1 299 ? -11.632 0.676 19.294 1.00 88.19 299 LEU A O 1
ATOM 2394 N N . ASP A 1 300 ? -9.859 1.126 20.611 1.00 90.19 300 ASP A N 1
ATOM 2395 C CA . ASP A 1 300 ? -9.173 -0.168 20.478 1.00 90.19 300 ASP A CA 1
ATOM 2396 C C . ASP A 1 300 ? -9.115 -0.708 19.041 1.00 90.19 300 ASP A C 1
ATOM 2398 O O . ASP A 1 300 ? -9.362 -1.889 18.774 1.00 90.19 300 ASP A O 1
ATOM 2402 N N . LEU A 1 301 ? -8.831 0.181 18.089 1.00 91.75 301 LEU A N 1
ATOM 2403 C CA . LEU A 1 301 ? -8.673 -0.164 16.686 1.00 91.75 301 LEU A CA 1
ATOM 2404 C C . LEU A 1 301 ? -7.211 -0.483 16.380 1.00 91.75 301 LEU A C 1
ATOM 2406 O O . LEU A 1 301 ? -6.331 0.361 16.545 1.00 91.75 301 LEU A O 1
ATOM 2410 N N . PHE A 1 302 ? -6.976 -1.685 15.866 1.00 91.62 302 PHE A N 1
ATOM 2411 C CA . PHE A 1 302 ? -5.647 -2.214 15.589 1.00 91.62 302 PHE A CA 1
ATOM 2412 C C . PHE A 1 302 ? -5.510 -2.615 14.123 1.00 91.62 302 PHE A C 1
ATOM 2414 O O . PHE A 1 302 ? -6.503 -2.896 13.443 1.00 91.62 302 PHE A O 1
ATOM 2421 N N . THR A 1 303 ? -4.272 -2.689 13.632 1.00 89.69 303 THR A N 1
ATOM 2422 C CA . THR A 1 303 ? -3.998 -3.189 12.283 1.00 89.69 303 THR A CA 1
ATOM 2423 C C . THR A 1 303 ? -2.833 -4.166 12.189 1.00 89.69 303 THR A C 1
ATOM 2425 O O . THR A 1 303 ? -1.791 -4.015 12.825 1.00 89.69 303 THR A O 1
ATOM 2428 N N . TYR A 1 304 ? -2.984 -5.139 11.294 1.00 87.56 304 TYR A N 1
ATOM 2429 C CA . TYR A 1 304 ? -1.911 -5.997 10.820 1.00 87.56 304 TYR A CA 1
ATOM 2430 C C . TYR A 1 304 ? -1.900 -5.985 9.291 1.00 87.56 304 TYR A C 1
ATOM 2432 O O . TYR A 1 304 ? -2.649 -6.715 8.634 1.00 87.56 304 TYR A O 1
ATOM 2440 N N . VAL A 1 305 ? -1.019 -5.152 8.733 1.00 84.50 305 VAL A N 1
ATOM 2441 C CA . VAL A 1 305 ? -0.868 -4.919 7.290 1.00 84.50 305 VAL A CA 1
ATOM 2442 C C . VAL A 1 305 ? -2.181 -4.427 6.663 1.00 84.50 305 VAL A C 1
ATOM 2444 O O . VAL A 1 305 ? -2.516 -3.253 6.794 1.00 84.50 305 VAL A O 1
ATOM 2447 N N . ASP A 1 306 ? -2.912 -5.298 5.970 1.00 80.19 306 ASP A N 1
ATOM 2448 C CA . ASP A 1 306 ? -4.168 -5.026 5.267 1.00 80.19 306 ASP A CA 1
ATOM 2449 C C . ASP A 1 306 ? -5.413 -5.333 6.114 1.00 80.19 306 ASP A C 1
ATOM 2451 O O . ASP A 1 306 ? -6.530 -5.021 5.699 1.00 80.19 306 ASP A O 1
ATOM 2455 N N . ASN A 1 307 ? -5.234 -5.900 7.312 1.00 85.25 307 ASN A N 1
ATOM 2456 C CA . ASN A 1 307 ? -6.327 -6.238 8.215 1.00 85.25 307 ASN A CA 1
ATOM 2457 C C . ASN A 1 307 ? -6.464 -5.190 9.314 1.00 85.25 307 ASN A C 1
ATOM 2459 O O . ASN A 1 307 ? -5.585 -5.091 10.164 1.00 85.25 307 ASN A O 1
ATOM 2463 N N . ALA A 1 308 ? -7.597 -4.495 9.362 1.00 88.44 308 ALA A N 1
ATOM 2464 C CA . ALA A 1 308 ? -8.011 -3.756 10.551 1.00 88.44 308 ALA A CA 1
ATOM 2465 C C . ALA A 1 308 ? -8.892 -4.653 11.423 1.00 88.44 308 ALA A C 1
ATOM 2467 O O . ALA A 1 308 ? -9.729 -5.392 10.903 1.00 88.44 308 ALA A O 1
ATOM 2468 N N . PHE A 1 309 ? -8.721 -4.611 12.737 1.00 91.19 309 PHE A N 1
ATOM 2469 C CA . PHE A 1 309 ? -9.513 -5.412 13.663 1.00 91.19 309 PHE A CA 1
ATOM 2470 C C . PH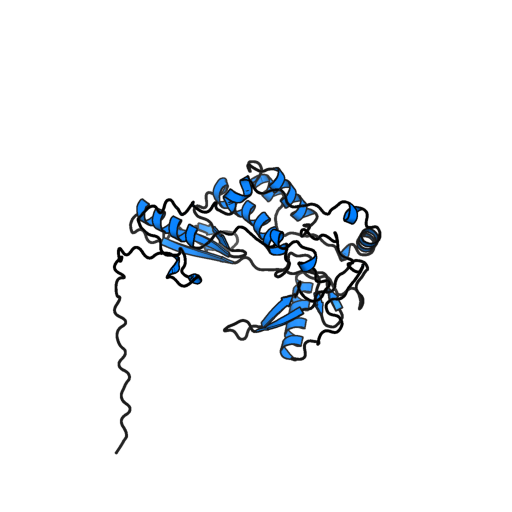E A 1 309 ? -9.711 -4.688 14.986 1.00 91.19 309 PHE A C 1
ATOM 2472 O O . PHE A 1 309 ? -8.875 -3.897 15.418 1.00 91.19 309 PHE A O 1
ATOM 2479 N N . SER A 1 310 ? -10.840 -4.972 15.620 1.00 92.50 310 SER A N 1
ATOM 2480 C CA . SER A 1 310 ? -11.216 -4.401 16.908 1.00 92.50 310 SER A CA 1
ATOM 2481 C C . SER A 1 310 ? -12.306 -5.265 17.547 1.00 92.50 310 SER A C 1
ATOM 2483 O O . SER A 1 310 ? -12.589 -6.386 17.099 1.00 92.50 310 SER A O 1
ATOM 2485 N N . TRP A 1 311 ? -12.907 -4.750 18.608 1.00 92.50 311 TRP A N 1
ATOM 2486 C CA . TRP A 1 311 ? -14.017 -5.344 19.321 1.00 92.50 311 TRP A CA 1
ATOM 2487 C C . TRP A 1 311 ? -15.112 -4.302 19.565 1.00 92.50 311 TRP A C 1
ATOM 2489 O O . TRP A 1 311 ? -14.859 -3.104 19.553 1.00 92.50 311 TRP A O 1
ATOM 2499 N N . ASP A 1 312 ? -16.335 -4.769 19.791 1.00 92.06 312 ASP A N 1
ATOM 2500 C CA . ASP A 1 312 ? -17.435 -3.946 20.298 1.00 92.06 312 ASP A CA 1
ATOM 2501 C C . ASP A 1 312 ? -18.392 -4.815 21.134 1.00 92.06 312 ASP A C 1
ATOM 2503 O O . ASP A 1 312 ? -18.258 -6.041 21.200 1.00 92.06 312 ASP A O 1
ATOM 2507 N N . PHE A 1 313 ? -19.373 -4.211 21.793 1.00 91.44 313 PHE A N 1
ATOM 2508 C CA . PHE A 1 313 ? -20.455 -4.923 22.453 1.00 91.44 313 PHE A CA 1
ATOM 2509 C C . PHE A 1 313 ? -21.437 -5.510 21.442 1.00 91.44 313 P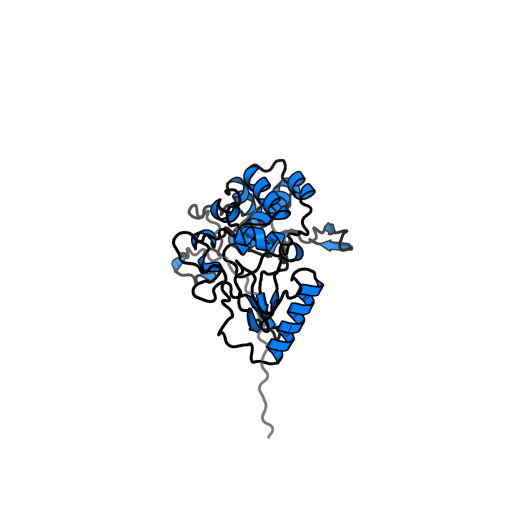HE A C 1
ATOM 2511 O O . PHE A 1 313 ? -21.816 -4.888 20.449 1.00 91.44 313 PHE A O 1
ATOM 2518 N N . ALA A 1 314 ? -21.939 -6.706 21.743 1.00 87.88 314 ALA A N 1
ATOM 2519 C CA . ALA A 1 314 ? -22.995 -7.303 20.941 1.00 87.88 314 ALA A CA 1
ATOM 2520 C C . ALA A 1 314 ? -24.236 -6.395 20.906 1.00 87.88 314 ALA A C 1
ATOM 2522 O O . ALA A 1 314 ? -24.776 -6.017 21.947 1.00 87.88 314 ALA A O 1
ATOM 2523 N N . GLY A 1 315 ? -24.705 -6.090 19.694 1.00 83.06 315 GLY A N 1
ATOM 2524 C CA . GLY A 1 315 ? -25.873 -5.240 19.462 1.00 83.06 315 GLY A CA 1
ATOM 2525 C C . GLY A 1 315 ? -25.566 -3.747 19.328 1.00 83.06 315 GLY A C 1
ATOM 2526 O O . GLY A 1 315 ? -26.489 -2.995 19.020 1.00 83.06 315 GLY A O 1
ATOM 2527 N N . ASN A 1 316 ? -24.310 -3.319 19.500 1.00 86.00 316 ASN A N 1
ATOM 2528 C CA . ASN A 1 316 ? -23.885 -1.974 19.127 1.00 86.00 316 ASN A CA 1
ATOM 2529 C C . ASN A 1 316 ? -23.696 -1.922 17.606 1.00 86.00 316 ASN A C 1
ATOM 2531 O O . ASN A 1 316 ? -22.632 -2.245 17.098 1.00 86.00 316 ASN A O 1
ATOM 2535 N N . LEU A 1 317 ? -24.776 -1.648 16.874 1.00 83.75 317 LEU A N 1
ATOM 2536 C CA . LEU A 1 317 ? -24.756 -1.576 15.415 1.00 83.75 317 LEU A CA 1
ATOM 2537 C C . LEU A 1 317 ? -24.972 -0.136 14.957 1.00 83.75 317 LEU A C 1
ATOM 2539 O O . LEU A 1 317 ? -25.909 0.531 15.403 1.00 83.75 317 LEU A O 1
ATOM 2543 N N . ALA A 1 318 ? -24.167 0.306 13.997 1.00 82.44 318 ALA A N 1
ATOM 2544 C CA . ALA A 1 318 ? -24.338 1.565 13.295 1.00 82.44 318 ALA A CA 1
ATOM 2545 C C . ALA A 1 318 ? -24.862 1.329 11.872 1.00 82.44 318 ALA A C 1
ATOM 2547 O O . ALA A 1 318 ? -24.425 0.427 11.153 1.00 82.44 318 ALA A O 1
ATOM 2548 N N . TRP A 1 319 ? -25.810 2.162 11.441 1.00 83.75 319 TRP A N 1
ATOM 2549 C CA . TRP A 1 319 ? -26.257 2.162 10.052 1.00 83.75 319 TRP A CA 1
ATOM 2550 C C . TRP A 1 319 ? -25.190 2.811 9.179 1.00 83.75 319 TRP A C 1
ATOM 2552 O O . TRP A 1 319 ? -24.863 3.987 9.359 1.00 83.75 319 TRP A O 1
ATOM 2562 N N . TYR A 1 320 ? -24.676 2.066 8.205 1.00 80.62 320 TYR A N 1
ATOM 2563 C CA . TYR A 1 320 ? -23.713 2.587 7.253 1.00 80.62 320 TYR A CA 1
ATOM 2564 C C . TYR A 1 320 ? -24.394 2.877 5.922 1.00 80.62 320 TYR A C 1
ATOM 2566 O O . TYR A 1 320 ? -24.619 1.991 5.093 1.00 80.62 320 TYR A O 1
ATOM 2574 N N . GLU A 1 321 ? -24.720 4.153 5.735 1.00 82.81 321 GLU A N 1
ATOM 2575 C CA . GLU A 1 321 ? -25.454 4.656 4.575 1.00 82.81 321 GLU A CA 1
ATOM 2576 C C . GLU A 1 321 ? -24.835 4.238 3.228 1.00 82.81 321 GLU A C 1
ATOM 2578 O O . GLU A 1 321 ? -25.592 3.734 2.396 1.00 82.81 321 GLU A O 1
ATOM 2583 N N . PRO A 1 322 ? -23.503 4.273 3.015 1.00 81.00 322 PRO A N 1
ATOM 2584 C CA . PRO A 1 322 ? -22.942 3.923 1.709 1.00 81.00 322 PRO A CA 1
ATOM 2585 C C . PRO A 1 322 ? -23.215 2.481 1.259 1.00 81.00 322 PRO A C 1
ATOM 2587 O O . PRO A 1 322 ? -23.235 2.212 0.060 1.00 81.00 322 PRO A O 1
ATOM 2590 N N . TYR A 1 323 ? -23.448 1.555 2.199 1.00 76.50 323 TYR A N 1
ATOM 2591 C CA . TYR A 1 323 ? -23.799 0.160 1.897 1.00 76.50 323 TYR A CA 1
ATOM 2592 C C . TYR A 1 323 ? -25.230 -0.215 2.291 1.00 76.50 323 TYR A C 1
ATOM 2594 O O . TYR A 1 323 ? -25.614 -1.371 2.125 1.00 76.50 323 TYR A O 1
ATOM 2602 N N . GLN A 1 324 ? -26.021 0.742 2.788 1.00 85.06 324 GLN A N 1
ATOM 2603 C CA . GLN A 1 324 ? -27.415 0.541 3.194 1.00 85.06 324 GLN A CA 1
ATOM 2604 C C . GLN A 1 324 ? -27.594 -0.695 4.095 1.00 85.06 324 GLN A C 1
ATOM 2606 O O . GLN A 1 324 ? -28.496 -1.511 3.896 1.00 85.06 324 GLN A O 1
ATOM 2611 N N . THR A 1 325 ? -26.700 -0.864 5.070 1.00 83.94 325 THR A N 1
ATOM 2612 C CA . THR A 1 325 ? -26.747 -1.996 5.999 1.00 83.94 325 THR A CA 1
ATOM 2613 C C . THR A 1 325 ? -26.175 -1.623 7.363 1.00 83.94 325 THR A C 1
ATOM 2615 O O . THR A 1 325 ? -25.438 -0.646 7.508 1.00 83.94 325 THR A O 1
ATOM 2618 N N . TRP A 1 326 ? -26.537 -2.409 8.374 1.00 78.56 326 TRP A N 1
ATOM 2619 C CA . TRP A 1 326 ? -26.003 -2.300 9.727 1.00 78.56 326 TRP A CA 1
ATOM 2620 C C . TRP A 1 326 ? -24.650 -3.008 9.809 1.00 78.56 326 TRP A C 1
ATOM 2622 O O . TRP A 1 326 ? -24.541 -4.171 9.415 1.00 78.56 326 TRP A O 1
ATOM 2632 N N . TYR A 1 327 ? -23.648 -2.314 10.336 1.00 73.81 327 TYR A N 1
ATOM 2633 C CA . TYR A 1 327 ? -22.362 -2.887 10.729 1.00 73.81 327 TYR A CA 1
ATOM 2634 C C . TYR A 1 327 ? -22.169 -2.718 12.233 1.00 73.81 327 TYR A C 1
ATOM 2636 O O . TYR A 1 327 ? -22.831 -1.877 12.840 1.00 73.81 327 TYR A O 1
ATOM 2644 N N . LEU A 1 328 ? -21.295 -3.549 12.804 1.00 61.66 328 LEU A N 1
ATOM 2645 C CA . LEU A 1 328 ? -20.661 -3.245 14.088 1.00 61.66 328 LEU A CA 1
ATOM 2646 C C . LEU A 1 328 ? -19.827 -1.975 13.933 1.00 61.66 328 LEU A C 1
ATOM 2648 O O . LEU A 1 328 ? -19.086 -1.906 12.922 1.00 61.66 328 LEU A O 1
#

Foldseek 3Di:
DDDDDDDDDDDDPPPDDDDPDPDPDDQVVDDPVCRLVDDDPDPPVVDDPAQALLNVLLPDAAADDPDVVVVVPVQVVVCCVVCVVQQDQADPDPLVVLCVLCVVRNCVRNNVRLSCCNVPNGDLQFAPPPDDADQEEELCPPDDADPDPVFLVVVVVVVVVCVVVVQKDDFDDLDDGGNYYAWEKDWDADPPDNDIDIDTAQVRDPNRRQVRHDLVLLDDDFDDVSLQVVVVVVCCVVPPPFDKDKDKDFADDGAAWYAHPSTIMGGNDQHPNRSRSLVSQSSNVSSVVNSCCPVVVPPSWGDDRRMIMHMDGPPPWDQDVVVRDTDD

pLDDT: mean 80.71, std 17.8, range [28.11, 98.06]

Sequence (328 aa):
MPISVPGAVCEDMSRESVKRTEGQYTSEEKPCYAHHLVWSDGIDHSITSKVSLAEASITMPPLPEPPEEEYMNLTTLDTIQDKPHLFRVDTAVNINRFEELLLNHPNPSLVASVAHGLRDGFWPWASHQGRDYPETYDNAEGRPALSNPTHIVFAREQFTLEVEKHRFSKPFGPMLLPRMYGVPIWIVPKPHSDKLCLVVDHSAGIYSLNSMILKSEHTMHLDGLQQLGEALICARREHGDKPLVIWKSDISKIKQTVVFDCKPHIDWRNNFGGGGSGRIWTTFFMLVLWIALFIKFILDLFTYVDNAFSWDFAGNLAWYEPYQTWYL

Solvent-accessible surface area (backbone atoms only — not comparable to full-atom values): 19925 Å² total; per-residue (Å²): 141,79,89,80,79,84,79,85,78,83,77,78,83,70,85,74,77,82,71,88,72,96,63,95,72,64,64,86,82,47,59,81,93,54,49,76,73,69,86,65,93,64,86,58,84,83,63,71,80,74,76,44,43,39,61,46,47,54,73,47,77,49,64,61,71,75,56,72,71,64,80,66,33,59,65,51,51,51,47,45,71,77,39,51,88,67,71,52,63,72,62,93,68,61,57,69,62,53,51,63,69,44,68,82,46,87,30,58,63,32,53,50,34,49,53,44,26,58,61,76,47,72,51,54,66,66,49,69,82,95,55,95,71,72,70,51,49,56,48,40,65,96,55,86,70,83,80,52,67,69,53,46,53,50,52,51,53,51,52,51,53,36,34,73,68,69,43,28,42,72,66,79,46,76,62,80,56,74,65,35,64,38,25,28,64,47,73,45,73,40,86,99,46,98,48,72,43,84,44,53,42,30,67,41,62,97,84,13,68,34,73,30,28,57,74,77,58,53,63,70,85,64,36,54,70,52,59,54,51,52,49,54,52,52,50,40,70,77,57,47,89,62,59,72,40,78,52,74,47,81,60,86,87,52,41,46,49,37,38,54,95,67,30,42,24,42,27,54,46,68,22,74,66,40,41,29,33,61,39,55,50,48,62,50,46,19,55,55,43,34,37,36,40,76,73,64,63,46,65,75,69,43,38,49,92,52,34,39,36,36,62,47,53,67,88,60,62,47,80,39,72,96,74,74,43,75,39,114

Secondary structure (DSSP, 8-state):
---PPPP-------------------GGGS-GGGTT-S--SS--TTSPPP--HHHHTTTPPPPPPPPHHHHT-HHHHHHHHH-GGGS----SS-HHHHHHHTTT-S-HHHHHHHHHHHHH-----B--TTS---SSEETTTTSPP---HHHHHHHHHHHHHHHHTTSBPPP--SSPPTT-EE--EEEEEPTTSS-EEEEE-TT-STT-GGGGB-GGGG------HHHHHHHHHHHHHHHTTPPEEEEEEE-------EEETTEEE-B-S--TT-TTHHHHHHHHHHHHHHIIIIIS--TT-EEETTEEEEEEETT--EEEGGGTEEE-

Nearest PDB structures (foldseek):
  6ujy-assembly1_A  TM=6.579E-01  e=2.496E-04  HIV-1 M:B_HXB2R
  8stv-assembly2_C  TM=6.691E-01  e=2.741E-03  Human immunodeficiency viru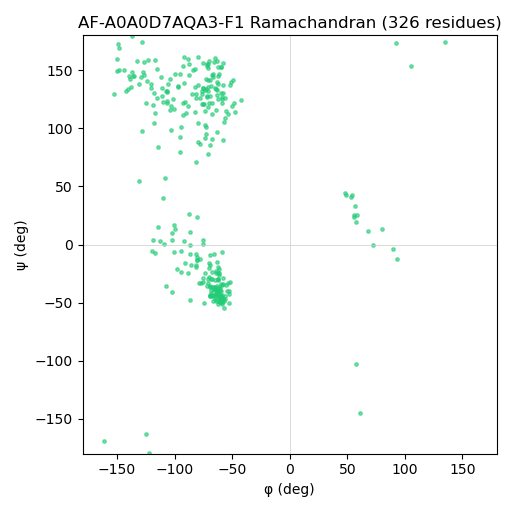s 1
  6b1q-assembly1_A  TM=6.123E-01  e=6.692E-02  Moloney murine leukemia virus
  7z2e-assembly1_A  TM=6.253E-01  e=3.516E-01  Human immunodeficiency virus type 1 BH10

Organism: NCBI:txid1128425

Radius of gyration: 25.0 Å; Cα contacts (8 Å, |Δi|>4): 430; chains: 1; bounding box: 55×84×65 Å

Mean predicted aligned error: 10.78 Å